Protein AF-A0A7S4K3Z8-F1 (afdb_monomer_lite)

Radius of gyration: 23.24 Å; chains: 1; bounding box: 76×59×57 Å

Foldseek 3Di:
DDDDDDPDDDPPPPPPPQWADAFFPRDIARDLLLLLQCLLVLLLQLLVLLVVQDLVSLVLSVQSQPFNWRHQKKFWWFFPWWAQAKAAWFFKKWAAAQLRDIWIFTFHGIDGTGDGTTITGTQADSPSVPRDQATAGSHDPVPGHRRRHHDQWDWMATNNDITTIGHDSRPRITHPDHLLCQLVCQCVQQAVDPPDVDPVQVVVCVQFVDRSVLNLQLVCLSVQAWRPRGPPDGDRSVVDRSVVSSCSNSCSSLVPRVVVSLVSLQVQLVVLDDPPCPPRSVSSSNSVSNNPNSVNDSSPPSVPDPPPDPDDDDDDDDDDDDD

pLDDT: mean 81.72, std 23.19, range [26.44, 98.5]

Structure (mmCIF, N/CA/C/O backbone):
data_AF-A0A7S4K3Z8-F1
#
_entry.id   AF-A0A7S4K3Z8-F1
#
loop_
_atom_site.group_PDB
_atom_site.id
_atom_site.type_symbol
_atom_site.label_atom_id
_atom_site.label_alt_id
_atom_site.label_comp_id
_atom_site.label_asym_id
_atom_site.label_entity_id
_atom_site.label_seq_id
_atom_site.pdbx_PDB_ins_code
_atom_site.Cartn_x
_atom_site.Cartn_y
_atom_site.Cartn_z
_atom_site.occupancy
_atom_site.B_iso_or_equiv
_atom_site.auth_seq_id
_atom_site.auth_comp_id
_atom_site.auth_asym_id
_atom_site.auth_atom_id
_atom_site.pdbx_PDB_model_num
ATOM 1 N N . MET A 1 1 ? -51.313 42.984 27.595 1.00 41.94 1 MET A N 1
ATOM 2 C CA . MET A 1 1 ? -49.951 43.004 27.029 1.00 41.94 1 MET A CA 1
ATOM 3 C C . MET A 1 1 ? -49.222 41.776 27.536 1.00 41.94 1 MET A C 1
ATOM 5 O O . MET A 1 1 ? -48.834 41.751 28.694 1.00 41.94 1 MET A O 1
ATOM 9 N N . THR A 1 2 ? -49.094 40.764 26.683 1.00 27.31 2 THR A N 1
ATOM 10 C CA . THR A 1 2 ? -48.278 39.567 26.924 1.00 27.31 2 THR A CA 1
ATOM 11 C C . THR A 1 2 ? -47.845 39.082 25.540 1.00 27.31 2 THR A C 1
ATOM 13 O O . THR A 1 2 ? -48.726 38.761 24.741 1.00 27.31 2 THR A O 1
ATOM 16 N N . PRO A 1 3 ? -46.551 39.122 25.179 1.00 33.50 3 PRO A N 1
ATOM 17 C CA . PRO A 1 3 ? -46.125 38.724 23.847 1.00 33.50 3 PRO A CA 1
ATOM 18 C C . PRO A 1 3 ? -45.968 37.203 23.767 1.00 33.50 3 PRO A C 1
ATOM 20 O O . PRO A 1 3 ? -45.364 36.566 24.631 1.00 33.50 3 PRO A O 1
ATOM 23 N N . LEU A 1 4 ? -46.533 36.646 22.700 1.00 28.30 4 LEU A N 1
ATOM 24 C CA . LEU A 1 4 ? -46.386 35.267 22.258 1.00 28.30 4 LEU A CA 1
ATOM 25 C C . LEU A 1 4 ? -44.911 35.037 21.871 1.00 28.30 4 LEU A C 1
ATOM 27 O O . LEU A 1 4 ? -44.408 35.680 20.952 1.00 28.30 4 LEU A O 1
ATOM 31 N N . LYS A 1 5 ? -44.199 34.165 22.593 1.00 33.47 5 LYS A N 1
ATOM 32 C CA . LYS A 1 5 ? -42.834 33.748 22.237 1.00 33.47 5 LYS A CA 1
ATOM 33 C C . LYS A 1 5 ? -42.909 32.677 21.151 1.00 33.47 5 LYS A C 1
ATOM 35 O O . LYS A 1 5 ? -43.280 31.540 21.424 1.00 33.47 5 LYS A O 1
ATOM 40 N N . THR A 1 6 ? -42.550 33.047 19.930 1.00 33.91 6 THR A N 1
ATOM 41 C CA . THR A 1 6 ? -42.351 32.126 18.808 1.00 33.91 6 THR A CA 1
ATOM 42 C C . THR A 1 6 ? -41.100 31.281 19.075 1.00 33.91 6 THR A C 1
ATOM 44 O O . THR A 1 6 ? -39.997 31.821 19.138 1.00 33.91 6 THR A O 1
ATOM 47 N N . LEU A 1 7 ? -41.256 29.965 19.256 1.00 33.66 7 LEU A N 1
ATOM 48 C CA . LEU A 1 7 ? -40.140 29.017 19.187 1.00 33.66 7 LEU A CA 1
ATOM 49 C C . LEU A 1 7 ? -39.711 28.898 17.717 1.00 33.66 7 LEU A C 1
ATOM 51 O O . LEU A 1 7 ? -40.420 28.307 16.906 1.00 33.66 7 LEU A O 1
ATOM 55 N N . GLY A 1 8 ? -38.563 29.480 17.371 1.00 29.42 8 GLY A N 1
ATOM 56 C CA . GLY A 1 8 ? -37.891 29.233 16.099 1.00 29.42 8 GLY A CA 1
ATOM 57 C C . GLY A 1 8 ? -37.113 27.924 16.179 1.00 29.42 8 GLY A C 1
ATOM 58 O O . GLY A 1 8 ? -36.076 27.859 16.834 1.00 29.42 8 GLY A O 1
ATOM 59 N N . LEU A 1 9 ? -37.630 26.883 15.531 1.00 27.30 9 LEU A N 1
ATOM 60 C CA . LEU A 1 9 ? -36.930 25.626 15.295 1.00 27.30 9 LEU A CA 1
ATOM 61 C C . LEU A 1 9 ? -35.828 25.887 14.252 1.00 27.30 9 LEU A C 1
ATOM 63 O O . LEU A 1 9 ? -36.108 25.977 13.059 1.00 27.30 9 LEU A O 1
ATOM 67 N N . ALA A 1 10 ? -34.585 26.072 14.697 1.00 30.70 10 ALA A N 1
ATOM 68 C CA . ALA A 1 10 ? -33.436 26.161 13.803 1.00 30.70 10 ALA A CA 1
ATOM 69 C C . ALA A 1 10 ? -33.079 24.750 13.317 1.00 30.70 10 ALA A C 1
ATOM 71 O O . ALA A 1 10 ? -32.400 23.991 14.007 1.00 30.70 10 ALA A O 1
ATOM 72 N N . ALA A 1 11 ? -33.572 24.382 12.136 1.00 30.20 11 ALA A N 1
ATOM 73 C CA . ALA A 1 11 ? -33.070 23.227 11.411 1.00 30.20 11 ALA A CA 1
ATOM 74 C C . ALA A 1 11 ? -31.631 23.529 10.964 1.00 30.20 11 ALA A C 1
ATOM 76 O O . ALA A 1 11 ? -31.411 24.381 10.102 1.00 30.20 11 ALA A O 1
ATOM 77 N N . LEU A 1 12 ? -30.650 22.843 11.559 1.00 29.59 12 LEU A N 1
ATOM 78 C CA . LEU A 1 12 ? -29.309 22.738 10.991 1.00 29.59 12 LEU A CA 1
ATOM 79 C C . LEU A 1 12 ? -29.419 21.968 9.671 1.00 29.59 12 LEU A C 1
ATOM 81 O O . LEU A 1 12 ? -29.401 20.739 9.641 1.00 29.59 12 LEU A O 1
ATOM 85 N N . LEU A 1 13 ? -29.538 22.705 8.571 1.00 27.44 13 LEU A N 1
ATOM 86 C CA . LEU A 1 13 ? -29.197 22.198 7.253 1.00 27.44 13 LEU A CA 1
ATOM 87 C C . LEU A 1 13 ? -27.678 21.993 7.242 1.00 27.44 13 LEU A C 1
ATOM 89 O O . LEU A 1 13 ? -26.922 22.925 6.979 1.00 27.44 13 LEU A O 1
ATOM 93 N N . LYS A 1 14 ? -27.221 20.773 7.549 1.00 31.14 14 LYS A N 1
ATOM 94 C CA . LYS A 1 14 ? -25.934 20.312 7.027 1.00 31.14 14 LYS A CA 1
ATOM 95 C C . LYS A 1 14 ? -26.096 20.304 5.509 1.00 31.14 14 LYS A C 1
ATOM 97 O O . LYS A 1 14 ? -26.790 19.446 4.969 1.00 31.14 14 LYS A O 1
ATOM 102 N N . GLY A 1 15 ? -25.547 21.316 4.843 1.00 27.34 15 GLY A N 1
ATOM 103 C CA . GLY A 1 15 ? -25.381 21.276 3.399 1.00 27.34 15 GLY A CA 1
ATOM 104 C C . GLY A 1 15 ? -24.526 20.059 3.082 1.00 27.34 15 GLY A C 1
ATOM 105 O O . GLY A 1 15 ? -23.373 19.995 3.495 1.00 27.34 15 GLY A O 1
ATOM 106 N N . VAL A 1 16 ? -25.113 19.068 2.419 1.00 29.80 16 VAL A N 1
ATOM 107 C CA . VAL A 1 16 ? -24.342 18.027 1.748 1.00 29.80 16 VAL A CA 1
ATOM 108 C C . VAL A 1 16 ? -23.618 18.747 0.615 1.00 29.80 16 VAL A C 1
ATOM 110 O O . VAL A 1 16 ? -24.268 19.184 -0.337 1.00 29.80 16 VAL A O 1
ATOM 113 N N . SER A 1 17 ? -22.306 18.957 0.750 1.00 34.41 17 SER A N 1
ATOM 114 C CA . SER A 1 17 ? -21.483 19.286 -0.414 1.00 34.41 17 SER A CA 1
ATOM 115 C C . SER A 1 17 ? -21.554 18.077 -1.336 1.00 34.41 17 SER A C 1
ATOM 117 O O . SER A 1 17 ? -21.220 16.970 -0.926 1.00 34.41 17 SER A O 1
ATOM 119 N N . ALA A 1 18 ? -22.078 18.267 -2.543 1.00 36.38 18 ALA A N 1
ATOM 120 C CA . ALA A 1 18 ? -22.209 17.205 -3.539 1.00 36.38 18 ALA A CA 1
ATOM 121 C C . ALA A 1 18 ? -20.913 16.998 -4.345 1.00 36.38 18 ALA A C 1
ATOM 123 O O . ALA A 1 18 ? -20.942 16.316 -5.369 1.00 36.38 18 ALA A O 1
ATOM 124 N N . SER A 1 19 ? -19.808 17.610 -3.912 1.00 46.84 19 SER A N 1
ATOM 125 C CA . SER A 1 19 ? -18.506 17.495 -4.549 1.00 46.84 19 SER A CA 1
ATOM 126 C C . SER A 1 19 ? -17.344 17.625 -3.566 1.00 46.84 19 SER A C 1
ATOM 128 O O . SER A 1 19 ? -17.468 18.261 -2.510 1.00 46.84 19 SER A O 1
ATOM 130 N N . TYR A 1 20 ? -16.250 16.957 -3.937 1.00 52.91 20 TYR A N 1
ATOM 131 C CA . TYR A 1 20 ? -14.953 16.950 -3.264 1.00 52.91 20 TYR A CA 1
ATOM 132 C C . TYR A 1 20 ? -14.005 17.961 -3.928 1.00 52.91 20 TYR A C 1
ATOM 134 O O . TYR A 1 20 ? -14.271 18.419 -5.042 1.00 52.91 20 TYR A O 1
ATOM 142 N N . ASP A 1 21 ? -12.908 18.310 -3.251 1.00 48.94 21 ASP A N 1
ATOM 143 C CA . ASP A 1 21 ? -11.912 19.246 -3.781 1.00 48.94 21 ASP A CA 1
ATOM 144 C C . ASP A 1 21 ? -11.385 18.798 -5.156 1.00 48.94 21 ASP A C 1
ATOM 146 O O . ASP A 1 21 ? -11.205 17.608 -5.423 1.00 48.94 21 ASP A O 1
ATOM 150 N N . TYR A 1 22 ? -11.139 19.766 -6.042 1.00 44.50 22 TYR A N 1
ATOM 151 C CA . TYR A 1 22 ? -10.599 19.513 -7.379 1.00 44.50 22 TYR A CA 1
ATOM 152 C C . TYR A 1 22 ? -9.229 18.833 -7.306 1.00 44.50 22 TYR A C 1
ATOM 154 O O . TYR A 1 22 ? -8.343 19.269 -6.571 1.00 44.50 22 TYR A O 1
ATOM 162 N N . ILE A 1 23 ? -9.028 17.815 -8.142 1.00 53.06 23 ILE A N 1
ATOM 163 C CA . ILE A 1 23 ? -7.796 17.029 -8.204 1.00 53.06 23 ILE A CA 1
ATOM 164 C C . ILE A 1 23 ? -7.199 17.139 -9.611 1.00 53.06 23 ILE A C 1
ATOM 166 O O . ILE A 1 23 ? -7.897 16.976 -10.613 1.00 53.06 23 ILE A O 1
ATOM 170 N N . GLY A 1 24 ? -5.896 17.426 -9.703 1.00 47.97 24 GLY A N 1
ATOM 171 C CA . GLY A 1 24 ? -5.212 17.609 -10.990 1.00 47.97 24 GLY A CA 1
ATOM 172 C C . GLY A 1 24 ? -5.745 18.810 -11.788 1.00 47.97 24 GLY A C 1
ATOM 173 O O . GLY A 1 24 ? -6.174 19.798 -11.195 1.00 47.97 24 GLY A O 1
ATOM 174 N N . LEU A 1 25 ? -5.711 18.729 -13.128 1.00 42.16 25 LEU A N 1
ATOM 175 C CA . LEU A 1 25 ? -6.121 19.748 -14.122 1.00 42.16 25 LEU A CA 1
ATOM 176 C C . LEU A 1 25 ? -7.620 20.162 -14.081 1.00 42.16 25 LEU A C 1
ATOM 178 O O . LEU A 1 25 ? -8.246 20.377 -15.119 1.00 42.16 25 LEU A O 1
ATOM 182 N N . GLY A 1 26 ? -8.228 20.291 -12.902 1.00 51.66 26 GLY A N 1
ATOM 183 C CA . GLY A 1 26 ? -9.619 20.708 -12.740 1.00 51.66 26 GLY A CA 1
ATOM 184 C C . GLY A 1 26 ? -10.635 19.571 -12.867 1.00 51.66 26 GLY A C 1
ATOM 185 O O . GLY A 1 26 ? -11.792 19.841 -13.187 1.00 51.66 26 GLY A O 1
ATOM 186 N N . TYR A 1 27 ? -10.238 18.318 -12.606 1.00 57.72 27 TYR A N 1
ATOM 187 C CA . TYR A 1 27 ? -11.191 17.217 -12.453 1.00 57.72 27 TYR A CA 1
ATOM 188 C C . TYR A 1 27 ? -11.825 17.256 -11.055 1.00 57.72 27 TYR A C 1
ATOM 190 O O . TYR A 1 27 ? -11.120 17.320 -10.051 1.00 57.72 27 TYR A O 1
ATOM 198 N N . GLU A 1 28 ? -13.155 17.231 -10.994 1.00 61.59 28 GLU A N 1
ATOM 199 C CA . GLU A 1 28 ? -13.930 17.234 -9.749 1.00 61.59 28 GLU A CA 1
ATOM 200 C C . GLU A 1 28 ? -14.476 15.822 -9.505 1.00 61.59 28 GLU A C 1
ATOM 202 O O . GLU A 1 28 ? -15.429 15.419 -10.188 1.00 61.59 28 GLU A O 1
ATOM 207 N N . PRO A 1 29 ? -13.876 15.039 -8.591 1.00 65.12 29 PRO A N 1
ATOM 208 C CA . PRO A 1 29 ? -14.373 13.707 -8.298 1.00 65.12 29 PRO A CA 1
ATOM 209 C C . PRO A 1 29 ? -15.706 13.780 -7.550 1.00 65.12 29 PRO A C 1
ATOM 211 O O . PRO A 1 29 ? -15.998 14.713 -6.795 1.00 65.12 29 PRO A O 1
ATOM 214 N N . LYS A 1 30 ? -16.532 12.758 -7.755 1.00 64.00 30 LYS A N 1
ATOM 215 C CA . LYS A 1 30 ? -17.823 12.572 -7.077 1.00 64.00 30 LYS A CA 1
ATOM 216 C C . LYS A 1 30 ? -17.750 11.558 -5.937 1.00 64.00 30 LYS A C 1
ATOM 218 O O . LYS A 1 30 ? -18.762 11.293 -5.292 1.00 64.00 30 LYS A O 1
ATOM 223 N N . SER A 1 31 ? -16.562 11.031 -5.672 1.00 63.62 31 SER A N 1
ATOM 224 C CA . SER A 1 31 ? -16.241 10.116 -4.584 1.00 63.62 31 SER A CA 1
ATOM 225 C C . SER A 1 31 ? -14.962 10.555 -3.858 1.00 63.62 31 SER A C 1
ATOM 227 O O . SER A 1 31 ? -14.109 11.235 -4.432 1.00 63.62 31 SER A O 1
ATOM 229 N N . ASN A 1 32 ? -14.813 10.174 -2.583 1.00 69.56 32 ASN A N 1
ATOM 230 C CA . ASN A 1 32 ? -13.560 10.409 -1.865 1.00 69.56 32 ASN A CA 1
ATOM 231 C C . ASN A 1 32 ? -12.489 9.434 -2.380 1.00 69.56 32 ASN A C 1
ATOM 233 O O . ASN A 1 32 ? -12.477 8.243 -2.050 1.00 69.56 32 ASN A O 1
ATOM 237 N N . VAL A 1 33 ? -11.566 9.979 -3.167 1.00 77.00 33 VAL A N 1
ATOM 238 C CA . VAL A 1 33 ? -10.394 9.281 -3.708 1.00 77.00 33 VAL A CA 1
ATOM 239 C C . VAL A 1 33 ? -9.085 9.742 -3.075 1.00 77.00 33 VAL A C 1
ATOM 241 O O . VAL A 1 33 ? -8.023 9.265 -3.463 1.00 77.00 33 VAL A O 1
ATOM 244 N N . VAL A 1 34 ? -9.143 10.620 -2.073 1.00 78.06 34 VAL A N 1
ATOM 245 C CA . VAL A 1 34 ? -7.972 11.278 -1.479 1.00 78.06 34 VAL A CA 1
ATOM 246 C C . VAL A 1 34 ? -6.932 10.253 -1.024 1.00 78.06 34 VAL A C 1
ATOM 248 O O . VAL A 1 34 ? -5.790 10.293 -1.470 1.00 78.06 34 VAL A O 1
ATOM 251 N N . ASP A 1 35 ? -7.345 9.256 -0.240 1.00 82.06 35 ASP A N 1
ATOM 252 C CA . ASP A 1 35 ? -6.463 8.172 0.219 1.00 82.06 35 ASP A CA 1
ATOM 253 C C . ASP A 1 35 ? -5.848 7.341 -0.910 1.00 82.06 35 ASP A C 1
ATOM 255 O O . ASP A 1 35 ? -4.770 6.776 -0.761 1.00 82.06 35 ASP A O 1
ATOM 259 N N . ARG A 1 36 ? -6.534 7.200 -2.041 1.00 82.38 36 ARG A N 1
ATOM 260 C CA . ARG A 1 36 ? -6.012 6.424 -3.173 1.00 82.38 36 ARG A CA 1
ATOM 261 C C . ARG A 1 36 ? -4.960 7.189 -3.933 1.00 82.38 36 ARG A C 1
ATOM 263 O O . ARG A 1 36 ? -3.979 6.597 -4.372 1.00 82.38 36 ARG A O 1
ATOM 270 N N . LEU A 1 37 ? -5.171 8.486 -4.059 1.00 81.12 37 LEU A N 1
ATOM 271 C CA . LEU A 1 37 ? -4.293 9.361 -4.805 1.00 81.12 37 LEU A CA 1
ATOM 272 C C . LEU A 1 37 ? -2.958 9.553 -4.119 1.00 81.12 37 LEU A C 1
ATOM 274 O O . LEU A 1 37 ? -1.958 9.634 -4.817 1.00 81.12 37 LEU A O 1
ATOM 278 N N . THR A 1 38 ? -2.925 9.473 -2.790 1.00 85.81 38 THR A N 1
ATOM 279 C CA . THR A 1 38 ? -1.701 9.607 -1.990 1.00 85.81 38 THR A CA 1
ATOM 280 C C . THR A 1 38 ? -0.688 8.481 -2.208 1.00 85.81 38 THR A C 1
ATOM 282 O O . THR A 1 38 ? 0.421 8.546 -1.683 1.00 85.81 38 THR A O 1
ATOM 285 N N . ILE A 1 39 ? -1.009 7.462 -3.016 1.00 88.25 39 ILE A N 1
ATOM 286 C CA . ILE A 1 39 ? -0.005 6.526 -3.545 1.00 88.25 39 ILE A CA 1
ATOM 287 C C . ILE A 1 39 ? 1.036 7.240 -4.432 1.00 88.25 39 ILE A C 1
ATOM 289 O O . ILE A 1 39 ? 2.140 6.734 -4.627 1.00 88.25 39 ILE A O 1
ATOM 293 N N . ASP A 1 40 ? 0.711 8.424 -4.961 1.00 86.19 40 ASP A N 1
ATOM 294 C CA . ASP A 1 40 ? 1.651 9.278 -5.683 1.00 86.19 40 ASP A CA 1
ATOM 295 C C . ASP A 1 40 ? 2.789 9.787 -4.784 1.00 86.19 40 ASP A C 1
ATOM 297 O O . ASP A 1 40 ? 3.920 9.925 -5.254 1.00 86.19 40 ASP A O 1
ATOM 301 N N . LEU A 1 41 ? 2.527 9.981 -3.489 1.00 90.75 41 LEU A N 1
ATOM 302 C CA . LEU A 1 41 ? 3.537 10.307 -2.490 1.00 90.75 41 LEU A CA 1
ATOM 303 C C . LEU A 1 41 ? 4.504 9.134 -2.309 1.00 90.75 41 LEU A C 1
ATOM 305 O O . LEU A 1 41 ? 5.708 9.357 -2.305 1.00 90.75 41 LEU A O 1
ATOM 309 N N . ASP A 1 42 ? 4.021 7.886 -2.292 1.00 94.81 42 ASP A N 1
ATOM 310 C CA . ASP A 1 42 ? 4.902 6.706 -2.258 1.00 94.81 42 ASP A CA 1
ATOM 311 C C . ASP A 1 42 ? 5.759 6.618 -3.542 1.00 94.81 42 ASP A C 1
ATOM 313 O O . ASP A 1 42 ? 6.957 6.323 -3.487 1.00 94.81 42 ASP A O 1
ATOM 317 N N . GLN A 1 43 ? 5.192 6.948 -4.712 1.00 94.50 43 GLN A N 1
ATOM 318 C CA . GLN A 1 43 ? 5.944 7.042 -5.974 1.00 94.50 43 GLN A CA 1
ATOM 319 C C . GLN A 1 43 ? 6.992 8.166 -5.945 1.00 94.50 43 GLN A C 1
ATOM 321 O O . GLN A 1 43 ? 8.098 8.005 -6.480 1.00 94.50 43 GLN A O 1
ATOM 326 N N . GLN A 1 44 ? 6.664 9.307 -5.337 1.00 92.81 44 GLN A N 1
ATOM 327 C CA . GLN A 1 44 ? 7.575 10.433 -5.162 1.00 92.81 44 GLN A CA 1
ATOM 328 C C . GLN A 1 44 ? 8.733 10.055 -4.232 1.00 92.81 44 GLN A C 1
ATOM 330 O O . GLN A 1 44 ? 9.889 10.243 -4.616 1.00 92.81 44 GLN A O 1
ATOM 335 N N . SER A 1 45 ? 8.442 9.467 -3.071 1.00 95.75 45 SER A N 1
ATOM 336 C CA . SER A 1 45 ? 9.438 8.989 -2.109 1.00 95.75 45 SER A CA 1
ATOM 337 C C . SER A 1 45 ? 10.373 7.964 -2.745 1.00 95.75 45 SER A C 1
ATOM 339 O O . SER A 1 45 ? 11.589 8.157 -2.726 1.00 95.75 45 SER A O 1
ATOM 341 N N . LEU A 1 46 ? 9.836 6.948 -3.436 1.00 97.62 46 LEU A N 1
ATOM 342 C CA . LEU A 1 46 ? 10.635 5.987 -4.208 1.00 97.62 46 LEU A CA 1
ATOM 343 C C . LEU A 1 46 ? 11.579 6.708 -5.178 1.00 97.62 46 LEU A C 1
ATOM 345 O O . LEU A 1 46 ? 12.778 6.427 -5.206 1.00 97.62 46 LEU A O 1
ATOM 349 N N . SER A 1 47 ? 11.055 7.662 -5.954 1.00 95.19 47 SER A N 1
ATOM 350 C CA . SER A 1 47 ? 11.818 8.383 -6.981 1.00 95.19 47 SER A CA 1
ATOM 351 C C . SER A 1 47 ? 12.934 9.250 -6.398 1.00 95.19 47 SER A C 1
ATOM 353 O O . SER A 1 47 ? 14.033 9.288 -6.963 1.00 95.19 47 SER A O 1
ATOM 355 N N . ASN A 1 48 ? 12.667 9.912 -5.272 1.00 95.50 48 ASN A N 1
ATOM 356 C CA . ASN A 1 48 ? 13.639 10.718 -4.541 1.00 95.50 48 ASN A CA 1
ATOM 357 C C . ASN A 1 48 ? 14.757 9.838 -3.975 1.00 95.50 48 ASN A C 1
ATOM 359 O O . ASN A 1 48 ? 15.933 10.129 -4.197 1.00 95.50 48 ASN A O 1
ATOM 363 N N . LEU A 1 49 ? 14.394 8.731 -3.323 1.00 98.12 49 LEU A N 1
ATOM 364 C CA . LEU A 1 49 ? 15.316 7.809 -2.662 1.00 98.12 49 LEU A CA 1
ATOM 365 C C . LEU A 1 49 ? 16.274 7.131 -3.650 1.00 98.12 49 LEU A C 1
ATOM 367 O O . LEU A 1 49 ? 17.492 7.195 -3.469 1.00 98.12 49 LEU A O 1
ATOM 371 N N . VAL A 1 50 ? 15.775 6.580 -4.764 1.00 97.56 50 VAL A N 1
ATOM 372 C CA . VAL A 1 50 ? 16.672 6.039 -5.808 1.00 97.56 50 VAL A CA 1
ATOM 373 C C . VAL A 1 50 ? 17.447 7.146 -6.534 1.00 97.56 50 VAL A C 1
ATOM 375 O O . VAL A 1 50 ? 18.533 6.908 -7.064 1.00 97.56 50 VAL A O 1
ATOM 378 N N . GLY A 1 51 ? 16.921 8.377 -6.542 1.00 96.44 51 GLY A N 1
ATOM 379 C CA . GLY A 1 51 ? 17.584 9.571 -7.067 1.00 96.44 51 GLY A CA 1
ATOM 380 C C . GLY A 1 51 ? 18.826 9.993 -6.276 1.00 96.44 51 GLY A C 1
ATOM 381 O O . GLY A 1 51 ? 19.696 10.660 -6.842 1.00 96.44 51 GLY A O 1
ATOM 382 N N . LEU A 1 52 ? 18.955 9.554 -5.018 1.00 96.19 52 LEU A N 1
ATOM 383 C CA . LEU A 1 52 ? 20.173 9.721 -4.219 1.00 96.19 52 LEU A CA 1
ATOM 384 C C . LEU A 1 52 ? 21.341 8.896 -4.769 1.00 96.19 52 LEU A C 1
ATOM 386 O O . LEU A 1 52 ? 22.493 9.237 -4.513 1.00 96.19 52 LEU A O 1
ATOM 390 N N . GLN A 1 53 ? 21.054 7.833 -5.534 1.00 96.75 53 GLN A N 1
ATOM 391 C CA . GLN A 1 53 ? 22.054 6.931 -6.114 1.00 96.75 53 GLN A CA 1
ATOM 392 C C . GLN A 1 53 ? 23.019 6.365 -5.057 1.00 96.75 53 GLN A C 1
ATOM 394 O O . GLN A 1 53 ? 24.227 6.277 -5.277 1.00 96.75 53 GLN A O 1
ATOM 399 N N . THR A 1 54 ? 22.482 5.959 -3.905 1.00 97.62 54 THR A N 1
ATOM 400 C CA . THR A 1 54 ? 23.217 5.287 -2.824 1.00 97.62 54 THR A CA 1
ATOM 401 C C . THR A 1 54 ? 22.598 3.926 -2.523 1.00 97.62 54 THR A C 1
ATOM 403 O O . THR A 1 54 ? 21.411 3.714 -2.755 1.00 97.62 54 THR A O 1
ATOM 406 N N . THR A 1 55 ? 23.379 2.991 -1.978 1.00 95.88 55 THR A N 1
ATOM 407 C CA . THR A 1 55 ? 22.855 1.678 -1.561 1.00 95.88 55 THR A CA 1
ATOM 408 C C . THR A 1 55 ? 21.736 1.812 -0.526 1.00 95.88 55 THR A C 1
ATOM 410 O O . THR A 1 55 ? 20.738 1.108 -0.615 1.00 95.88 55 THR A O 1
ATOM 413 N N . GLU A 1 56 ? 21.884 2.741 0.421 1.00 97.00 56 GLU A N 1
ATOM 414 C CA . GLU A 1 56 ? 20.869 3.036 1.438 1.00 97.00 56 GLU A CA 1
ATOM 415 C C . GLU A 1 56 ? 19.590 3.602 0.811 1.00 97.00 56 GLU A C 1
ATOM 417 O O . GLU A 1 56 ? 18.511 3.091 1.080 1.00 97.00 56 GLU A O 1
ATOM 422 N N . GLY A 1 57 ? 19.703 4.552 -0.126 1.00 97.88 57 GLY A N 1
ATOM 423 C CA . GLY A 1 57 ? 18.544 5.089 -0.842 1.00 97.88 57 GLY A CA 1
ATOM 424 C C . GLY A 1 57 ? 17.784 4.017 -1.628 1.00 97.88 57 GLY A C 1
ATOM 425 O O . GLY A 1 57 ? 16.561 4.042 -1.685 1.00 97.88 57 GLY A O 1
ATOM 426 N N . PHE A 1 58 ? 18.479 3.025 -2.187 1.00 98.38 58 PHE A N 1
ATOM 427 C CA . PHE A 1 58 ? 17.825 1.885 -2.834 1.00 98.38 58 PHE A CA 1
ATOM 428 C C . PHE A 1 58 ? 17.120 0.954 -1.839 1.00 98.38 58 PHE A C 1
ATOM 430 O O . PHE A 1 58 ? 15.993 0.548 -2.108 1.00 98.38 58 PHE A O 1
ATOM 437 N N . ALA A 1 59 ? 17.740 0.658 -0.693 1.00 97.94 59 ALA A N 1
ATOM 438 C CA . ALA A 1 59 ? 17.117 -0.147 0.358 1.00 97.94 59 ALA A CA 1
ATOM 439 C C . ALA A 1 59 ? 15.885 0.550 0.964 1.00 97.94 59 ALA A C 1
ATOM 441 O O . ALA A 1 59 ? 14.886 -0.094 1.279 1.00 97.94 59 ALA A O 1
ATOM 442 N N . ASP A 1 60 ? 15.931 1.872 1.110 1.00 98.19 60 ASP A N 1
ATOM 443 C CA . ASP A 1 60 ? 14.803 2.678 1.573 1.00 98.19 60 ASP A CA 1
ATOM 444 C C . ASP A 1 60 ? 13.685 2.722 0.526 1.00 98.19 60 ASP A C 1
ATOM 446 O O . ASP A 1 60 ? 12.519 2.513 0.855 1.00 98.19 60 ASP A O 1
ATOM 450 N N . ALA A 1 61 ? 14.033 2.912 -0.750 1.00 98.44 61 ALA A N 1
ATOM 451 C CA . ALA A 1 61 ? 13.071 2.876 -1.848 1.00 98.44 61 ALA A CA 1
ATOM 452 C C . ALA A 1 61 ? 12.376 1.514 -1.969 1.00 98.44 61 ALA A C 1
ATOM 454 O O . ALA A 1 61 ? 11.192 1.453 -2.292 1.00 98.44 61 ALA A O 1
ATOM 455 N N . GLU A 1 62 ? 13.095 0.425 -1.697 1.00 98.50 62 GLU A N 1
ATOM 456 C CA . GLU A 1 62 ? 12.538 -0.924 -1.654 1.00 98.50 62 GLU A CA 1
ATOM 457 C C . GLU A 1 62 ? 11.482 -1.077 -0.555 1.00 98.50 62 GLU A C 1
ATOM 459 O O . GLU A 1 62 ? 10.419 -1.642 -0.820 1.00 98.50 62 GLU A O 1
ATOM 464 N N . ARG A 1 63 ? 11.718 -0.517 0.640 1.00 98.19 63 ARG A N 1
ATOM 465 C CA . ARG A 1 63 ? 10.716 -0.502 1.718 1.00 98.19 63 ARG A CA 1
ATOM 466 C C . ARG A 1 63 ? 9.489 0.316 1.334 1.00 98.19 63 ARG A C 1
ATOM 468 O O . ARG A 1 63 ? 8.383 -0.201 1.421 1.00 98.19 63 ARG A O 1
ATOM 475 N N . VAL A 1 64 ? 9.661 1.531 0.808 1.00 98.38 64 VAL A N 1
ATOM 476 C CA . VAL A 1 64 ? 8.533 2.351 0.321 1.00 98.38 64 VAL A CA 1
ATOM 477 C C . VAL A 1 64 ? 7.739 1.617 -0.764 1.00 98.38 64 VAL A C 1
ATOM 479 O O . VAL A 1 64 ? 6.512 1.581 -0.736 1.00 98.38 64 VAL A O 1
ATOM 482 N N . TYR A 1 65 ? 8.426 0.983 -1.714 1.00 98.38 65 TYR A N 1
ATOM 483 C CA . TYR A 1 65 ? 7.788 0.239 -2.796 1.00 98.38 65 TYR A CA 1
ATOM 484 C C . TYR A 1 65 ? 6.943 -0.942 -2.288 1.00 98.38 65 TYR A C 1
ATOM 486 O O . TYR A 1 65 ? 5.822 -1.159 -2.766 1.00 98.38 65 TYR A O 1
ATOM 494 N N . LYS A 1 66 ? 7.487 -1.710 -1.335 1.00 98.25 66 LYS A N 1
ATOM 495 C CA . LYS A 1 66 ? 6.870 -2.925 -0.788 1.00 98.25 66 LYS A CA 1
ATOM 496 C C . LYS A 1 66 ? 5.756 -2.617 0.199 1.00 98.25 66 LYS A C 1
ATOM 498 O O . LYS A 1 66 ? 4.665 -3.175 0.056 1.00 98.25 66 LYS A O 1
ATOM 503 N N . ASP A 1 67 ? 6.047 -1.729 1.139 1.00 97.56 67 ASP A N 1
ATOM 504 C CA . ASP A 1 67 ? 5.275 -1.538 2.361 1.00 97.56 67 ASP A CA 1
ATOM 505 C C . ASP A 1 67 ? 4.458 -0.246 2.341 1.00 97.56 67 ASP A C 1
ATOM 507 O O . ASP A 1 67 ? 3.552 -0.118 3.152 1.00 97.56 67 ASP A O 1
ATOM 511 N N . GLY A 1 68 ? 4.708 0.665 1.391 1.00 96.25 68 GLY A N 1
ATOM 512 C CA . GLY A 1 68 ? 3.990 1.935 1.262 1.00 96.25 68 GLY A CA 1
ATOM 513 C C . GLY A 1 68 ? 4.174 2.844 2.475 1.00 96.25 68 GLY A C 1
ATOM 514 O O . GLY A 1 68 ? 4.985 2.579 3.358 1.00 96.25 68 GLY A O 1
ATOM 515 N N . GLY A 1 69 ? 3.428 3.938 2.521 1.00 94.50 69 GLY A N 1
ATOM 516 C CA . GLY A 1 69 ? 3.517 4.872 3.647 1.00 94.50 69 GLY A CA 1
ATOM 517 C C . GLY A 1 69 ? 2.375 5.862 3.750 1.00 94.50 69 GLY A C 1
ATOM 518 O O . GLY A 1 69 ? 2.029 6.325 4.837 1.00 94.50 69 GLY A O 1
ATOM 519 N N . ASN A 1 70 ? 1.765 6.169 2.609 1.00 91.56 70 ASN A N 1
ATOM 520 C CA . ASN A 1 70 ? 0.795 7.245 2.513 1.00 91.56 70 ASN A CA 1
ATOM 521 C C . ASN A 1 70 ? -0.640 6.768 2.287 1.00 91.56 70 ASN A C 1
ATOM 523 O O . ASN A 1 70 ? -1.556 7.569 2.43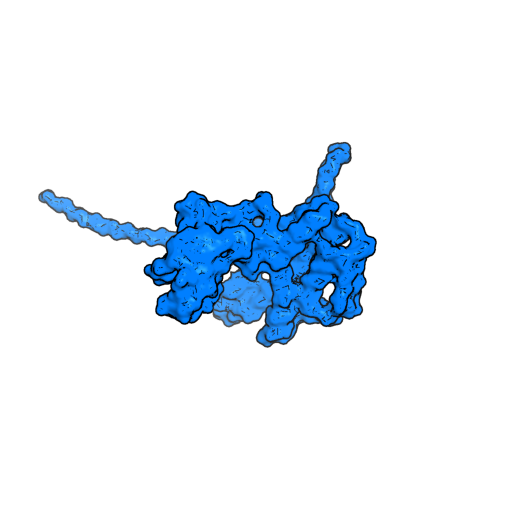1 1.00 91.56 70 ASN A O 1
ATOM 527 N N . SER A 1 71 ? -0.876 5.505 1.942 1.00 91.00 71 SER A N 1
ATOM 528 C CA . SER A 1 71 ? -2.197 5.057 1.497 1.00 91.00 71 SER A CA 1
ATOM 529 C C . SER A 1 71 ? -2.707 3.872 2.318 1.00 91.00 71 SER A C 1
ATOM 531 O O . SER A 1 71 ? -1.974 2.913 2.563 1.00 91.00 71 SER A O 1
ATOM 533 N N . LYS A 1 72 ? -3.964 3.924 2.770 1.00 92.06 72 LYS A N 1
ATOM 534 C CA . LYS A 1 72 ? -4.591 2.960 3.691 1.00 92.06 72 LYS A CA 1
ATOM 535 C C . LYS A 1 72 ? -3.740 2.672 4.929 1.00 92.06 72 LYS A C 1
ATOM 537 O O . LYS A 1 72 ? -3.503 1.504 5.236 1.00 92.06 72 LYS A O 1
ATOM 542 N N . SER A 1 73 ? -3.267 3.704 5.624 1.00 94.88 73 SER A N 1
ATOM 543 C CA . SER A 1 73 ? -2.533 3.510 6.880 1.00 94.88 73 SER A CA 1
ATOM 544 C C . SER A 1 73 ? -3.419 2.802 7.912 1.00 94.88 73 SER A C 1
ATOM 546 O O . SER A 1 73 ? -4.570 3.192 8.132 1.00 94.88 73 SER A O 1
ATOM 548 N N . TYR A 1 74 ? -2.890 1.768 8.560 1.00 97.06 74 TYR A N 1
ATOM 549 C CA . TYR A 1 74 ? -3.565 1.035 9.624 1.00 97.06 74 TYR A CA 1
ATOM 550 C C . TYR A 1 74 ? -2.581 0.598 10.712 1.00 97.06 74 TYR A C 1
ATOM 552 O O . TYR A 1 74 ? -1.419 0.311 10.434 1.00 97.06 74 TYR A O 1
ATOM 560 N N . ALA A 1 75 ? -3.070 0.503 11.945 1.00 98.06 75 ALA A N 1
ATOM 561 C CA . ALA A 1 75 ? -2.342 -0.072 13.068 1.00 98.06 75 ALA A CA 1
ATOM 562 C C . ALA A 1 75 ? -2.702 -1.553 13.233 1.00 98.06 75 ALA A C 1
ATOM 564 O O . ALA A 1 75 ? -3.875 -1.923 13.133 1.00 98.06 75 ALA A O 1
ATOM 565 N N . VAL A 1 76 ? -1.706 -2.396 13.495 1.00 98.06 76 VAL A N 1
ATOM 566 C CA . VAL A 1 76 ? -1.877 -3.762 14.000 1.00 98.06 76 VAL A CA 1
ATOM 567 C C . VAL A 1 76 ? -1.761 -3.692 15.515 1.00 98.06 76 VAL A C 1
ATOM 569 O O . VAL A 1 76 ? -0.700 -3.379 16.038 1.00 98.06 76 VAL A O 1
ATOM 572 N N . ILE A 1 77 ? -2.860 -3.932 16.217 1.00 97.44 77 ILE A N 1
ATOM 573 C CA . ILE A 1 77 ? -2.952 -3.743 17.663 1.00 97.44 77 ILE A CA 1
ATOM 574 C C . ILE A 1 77 ? -3.235 -5.080 18.346 1.00 97.44 77 ILE A C 1
ATOM 576 O O . ILE A 1 77 ? -4.056 -5.869 17.869 1.00 97.44 77 ILE A O 1
ATOM 580 N N . GLU A 1 78 ? -2.581 -5.301 19.486 1.00 98.12 78 GLU A N 1
ATOM 581 C CA . GLU A 1 78 ? -2.904 -6.375 20.418 1.00 98.12 78 GLU A CA 1
ATOM 582 C C . GLU A 1 78 ? -3.721 -5.815 21.592 1.00 98.12 78 GLU A C 1
ATOM 584 O O . GLU A 1 78 ? -3.290 -4.902 22.299 1.00 98.12 78 GLU A O 1
ATOM 589 N N . LEU A 1 79 ? -4.926 -6.349 21.781 1.00 98.31 79 LEU A N 1
ATOM 590 C CA . LEU A 1 79 ? -5.776 -6.072 22.934 1.00 98.31 79 LEU A CA 1
ATOM 591 C C . LEU A 1 79 ? -5.380 -6.971 24.110 1.00 98.31 79 LEU A C 1
ATOM 593 O O . LEU A 1 79 ? -5.189 -8.176 23.935 1.00 98.31 79 LEU A O 1
ATOM 597 N N . ASP A 1 80 ? -5.381 -6.421 25.325 1.00 97.88 80 ASP A N 1
ATOM 598 C CA . ASP A 1 80 ? -5.090 -7.192 26.547 1.00 97.88 80 ASP A CA 1
ATOM 599 C C . ASP A 1 80 ? -6.173 -8.244 26.846 1.00 97.88 80 ASP A C 1
ATOM 601 O O . ASP A 1 80 ? -5.940 -9.243 27.533 1.00 97.88 80 ASP A O 1
ATOM 605 N N . SER A 1 81 ? -7.385 -8.014 26.337 1.00 97.06 81 SER A N 1
ATOM 606 C CA . SER A 1 81 ? -8.511 -8.940 26.404 1.00 97.06 81 SER A CA 1
ATOM 607 C C . SER A 1 81 ? -9.215 -9.000 25.056 1.00 97.06 81 SER A C 1
ATOM 609 O O . SER A 1 81 ? -9.312 -7.989 24.363 1.00 97.06 81 SER A O 1
ATOM 611 N N . GLY A 1 82 ? -9.691 -10.187 24.679 1.00 97.31 82 GLY A N 1
ATOM 612 C CA . GLY A 1 82 ? -10.367 -10.377 23.399 1.00 97.31 82 GLY A CA 1
ATOM 613 C C . GLY A 1 82 ? -11.673 -9.590 23.305 1.00 97.31 82 GLY A C 1
ATOM 614 O O . GLY A 1 82 ? -12.316 -9.326 24.323 1.00 97.31 82 GLY A O 1
ATOM 615 N N . LEU A 1 83 ? -12.077 -9.263 22.075 1.00 98.25 83 LEU A N 1
ATOM 616 C CA . LEU A 1 83 ? -13.333 -8.564 21.794 1.00 98.25 83 LEU A CA 1
ATOM 617 C C . LEU A 1 83 ? -14.522 -9.236 22.501 1.00 98.25 83 LEU A C 1
ATOM 619 O O . LEU A 1 83 ? -14.687 -10.457 22.433 1.00 98.25 83 LEU A O 1
ATOM 623 N N . SER A 1 84 ? -15.376 -8.452 23.157 1.00 97.31 84 SER A N 1
ATOM 624 C CA . SER A 1 84 ? -16.535 -8.967 23.904 1.00 97.31 84 SER A CA 1
ATOM 625 C C . SER A 1 84 ? -17.574 -9.641 22.991 1.00 97.31 84 SER A C 1
ATOM 627 O O . SER A 1 84 ? -18.308 -10.543 23.405 1.00 97.31 84 SER A O 1
ATOM 629 N N . SER A 1 85 ? -17.626 -9.200 21.734 1.00 97.25 85 SER A N 1
ATOM 630 C CA . SER A 1 85 ? -18.565 -9.609 20.700 1.00 97.25 85 SER A CA 1
ATOM 631 C C . SER A 1 85 ? -17.907 -9.498 19.320 1.00 97.25 85 SER A C 1
ATOM 633 O O . SER A 1 85 ? -16.778 -9.029 19.191 1.00 97.25 85 SER A O 1
ATOM 635 N N . ALA A 1 86 ? -18.576 -10.002 18.281 1.00 98.06 86 ALA A N 1
ATOM 636 C CA . ALA A 1 86 ? -18.084 -9.831 16.920 1.00 98.06 86 ALA A CA 1
ATOM 637 C C . ALA A 1 86 ? -18.210 -8.360 16.506 1.00 98.06 86 ALA A C 1
ATOM 639 O O . ALA A 1 86 ? -19.265 -7.756 16.703 1.00 98.06 86 ALA A O 1
ATOM 640 N N . VAL A 1 87 ? -17.162 -7.817 15.893 1.00 98.31 87 VAL A N 1
ATOM 641 C CA . VAL A 1 87 ? -17.114 -6.428 15.435 1.00 98.31 87 VAL A CA 1
ATOM 642 C C . VAL A 1 87 ? -16.930 -6.421 13.924 1.00 98.31 87 VAL A C 1
ATOM 644 O O . VAL A 1 87 ? -16.005 -7.033 13.389 1.00 98.31 87 VAL A O 1
ATOM 647 N N . ALA A 1 88 ? -17.837 -5.749 13.222 1.00 98.19 88 ALA A N 1
ATOM 648 C CA . ALA A 1 88 ? -17.811 -5.680 11.768 1.00 98.19 88 ALA A CA 1
ATOM 649 C C . ALA A 1 88 ? -16.743 -4.702 11.260 1.00 98.19 88 ALA A C 1
ATOM 651 O O . ALA A 1 88 ? -16.398 -3.716 11.918 1.00 98.19 88 ALA A O 1
ATOM 652 N N . LYS A 1 89 ? -16.286 -4.927 10.028 1.00 97.81 89 LYS A N 1
ATOM 653 C CA . LYS A 1 89 ? -15.510 -3.956 9.262 1.00 97.81 89 LYS A CA 1
ATOM 654 C C . LYS A 1 89 ? -16.222 -2.603 9.245 1.00 97.81 89 LYS A C 1
ATOM 656 O O . LYS A 1 89 ? -17.424 -2.526 8.998 1.00 97.81 89 LYS A O 1
ATOM 661 N N . GLY A 1 90 ? -15.463 -1.527 9.427 1.00 96.50 90 GLY A N 1
ATOM 662 C CA . GLY A 1 90 ? -16.000 -0.169 9.420 1.00 96.50 90 GLY A CA 1
ATOM 663 C C . GLY A 1 90 ? -16.552 0.294 10.771 1.00 96.50 90 GLY A C 1
ATOM 664 O O . GLY A 1 90 ? -16.914 1.462 10.883 1.00 96.50 90 GLY A O 1
ATOM 665 N N . ALA A 1 91 ? -16.613 -0.574 11.789 1.00 98.12 91 ALA A N 1
ATOM 666 C CA . ALA A 1 91 ? -17.017 -0.160 13.130 1.00 98.12 91 ALA A CA 1
ATOM 667 C C . ALA A 1 91 ? -16.063 0.922 13.672 1.00 98.12 91 ALA A C 1
ATOM 669 O O . ALA A 1 91 ? -14.850 0.806 13.462 1.00 98.12 91 ALA A O 1
ATOM 670 N N . PRO A 1 92 ? -16.585 1.966 14.341 1.00 98.06 92 PRO A N 1
ATOM 671 C CA . PRO A 1 92 ? -15.793 3.116 14.750 1.00 98.06 92 PRO A CA 1
ATOM 672 C C . PRO A 1 92 ? -14.828 2.758 15.881 1.00 98.06 92 PRO A C 1
ATOM 674 O O . PRO A 1 92 ? -15.175 2.028 16.814 1.00 98.06 92 PRO A O 1
ATOM 677 N N . VAL A 1 93 ? -13.630 3.329 15.807 1.00 98.31 93 VAL A N 1
ATOM 678 C CA . VAL A 1 93 ? -12.565 3.184 16.795 1.00 98.31 93 VAL A CA 1
ATOM 679 C C . VAL A 1 93 ? -12.028 4.562 17.166 1.00 98.31 93 VAL A C 1
ATOM 681 O O . VAL A 1 93 ? -11.827 5.410 16.298 1.00 98.31 93 VAL A O 1
ATOM 684 N N . SER A 1 94 ? -11.773 4.800 18.450 1.00 97.38 94 SER A N 1
ATOM 685 C CA . SER A 1 94 ? -11.142 6.038 18.919 1.00 97.38 94 SER A CA 1
ATOM 686 C C . SER A 1 94 ? -10.176 5.791 20.070 1.00 97.38 94 SER A C 1
ATOM 688 O O . SER A 1 94 ? -10.487 5.031 20.987 1.00 97.38 94 SER A O 1
ATOM 690 N N . ALA A 1 95 ? -9.039 6.480 20.050 1.00 96.94 95 ALA A N 1
ATOM 691 C CA . ALA A 1 95 ? -8.031 6.464 21.107 1.00 96.94 95 ALA A CA 1
ATOM 692 C C . ALA A 1 95 ? -7.262 7.796 21.134 1.00 96.94 95 ALA A C 1
ATOM 694 O O . ALA A 1 95 ? -7.512 8.700 20.332 1.00 96.94 95 ALA A O 1
ATOM 695 N N . MET A 1 96 ? -6.331 7.929 22.078 1.00 96.88 96 MET A N 1
ATOM 696 C CA . MET A 1 96 ? -5.382 9.040 22.085 1.00 96.88 96 MET A CA 1
ATOM 697 C C . MET A 1 96 ? -4.227 8.777 21.122 1.00 96.88 96 MET A C 1
ATOM 699 O O . MET A 1 96 ? -3.766 7.644 20.967 1.00 96.88 96 MET A O 1
ATOM 703 N N . SER A 1 97 ? -3.755 9.848 20.497 1.00 96.75 97 SER A N 1
ATOM 704 C CA . SER A 1 97 ? -2.573 9.856 19.642 1.00 96.75 97 SER A CA 1
ATOM 705 C C . SER A 1 97 ? -1.297 10.116 20.441 1.00 96.75 97 SER A C 1
ATOM 707 O O . SER A 1 97 ? -1.357 10.528 21.605 1.00 96.75 97 SER A O 1
ATOM 709 N N . VAL A 1 98 ? -0.136 9.890 19.828 1.00 97.00 98 VAL A N 1
ATOM 710 C CA . VAL A 1 98 ? 1.178 10.182 20.429 1.00 97.00 98 VAL A CA 1
ATOM 711 C C . VAL A 1 98 ? 1.263 11.630 20.932 1.00 97.00 98 VAL A C 1
ATOM 713 O O . VAL A 1 98 ? 1.763 11.851 22.035 1.00 97.00 98 VAL A O 1
ATOM 716 N N . ASP A 1 99 ? 0.682 12.587 20.205 1.00 96.00 99 ASP A N 1
ATOM 717 C CA . ASP A 1 99 ? 0.651 14.004 20.598 1.00 96.00 99 ASP A CA 1
ATOM 718 C C . ASP A 1 99 ? -0.392 14.333 21.687 1.00 96.00 99 ASP A C 1
ATOM 720 O O . ASP A 1 99 ? -0.444 15.452 22.199 1.00 96.00 99 ASP A O 1
ATOM 724 N N . GLY A 1 100 ? -1.212 13.357 22.088 1.00 94.88 100 GLY A N 1
ATOM 725 C CA . GLY A 1 100 ? -2.255 13.516 23.105 1.00 94.88 100 GLY A CA 1
ATOM 726 C C . GLY A 1 100 ? -3.594 14.030 22.568 1.00 94.88 100 GLY A C 1
ATOM 727 O O . GLY A 1 100 ? -4.508 14.275 23.355 1.00 94.88 100 GLY A O 1
ATOM 728 N N . ASP A 1 101 ? -3.731 14.158 21.249 1.00 94.19 101 ASP A N 1
ATOM 729 C CA . ASP A 1 101 ? -4.991 14.488 20.585 1.00 94.19 101 ASP A CA 1
ATOM 730 C C . ASP A 1 101 ? -5.853 13.241 20.363 1.00 94.19 101 ASP A C 1
ATOM 732 O O . ASP A 1 101 ? -5.335 12.133 20.208 1.00 94.19 101 ASP A O 1
ATOM 736 N N . ALA A 1 102 ? -7.170 13.420 20.264 1.00 93.75 102 ALA A N 1
ATOM 737 C CA . ALA A 1 102 ? -8.063 12.344 19.849 1.00 93.75 102 ALA A CA 1
ATOM 738 C C . ALA A 1 102 ? -7.790 11.944 18.387 1.00 93.75 102 ALA A C 1
ATOM 740 O O . ALA A 1 102 ? -7.797 12.788 17.484 1.00 93.75 102 ALA A O 1
ATOM 741 N N . VAL A 1 103 ? -7.599 10.646 18.160 1.00 94.44 103 VAL A N 1
ATOM 742 C CA . VAL A 1 103 ? -7.480 10.034 16.835 1.00 94.44 103 VAL A CA 1
ATOM 743 C C . VAL A 1 103 ? -8.550 8.964 16.673 1.00 94.44 103 VAL A C 1
ATOM 745 O O . VAL A 1 103 ? -8.868 8.211 17.599 1.00 94.44 103 VAL A O 1
ATOM 748 N N . THR A 1 104 ? -9.133 8.930 15.484 1.00 95.44 104 THR A N 1
ATOM 749 C CA . THR A 1 104 ? -10.218 8.029 15.123 1.00 95.44 104 THR A CA 1
ATOM 750 C C . THR A 1 104 ? -9.814 7.149 13.951 1.00 95.44 104 THR A C 1
ATOM 752 O O . THR A 1 104 ? -8.868 7.430 13.208 1.00 95.44 104 THR A O 1
ATOM 755 N N . GLY A 1 105 ? -10.522 6.040 13.832 1.00 96.50 105 GLY A N 1
ATOM 756 C CA . GLY A 1 105 ? -10.345 5.069 12.780 1.00 96.50 105 GLY A CA 1
ATOM 757 C C . GLY A 1 105 ? -11.529 4.124 12.719 1.00 96.50 105 GLY A C 1
ATOM 758 O O . GLY A 1 105 ? -12.538 4.291 13.410 1.00 96.50 105 GLY A O 1
ATOM 759 N N . VAL A 1 106 ? -11.372 3.082 11.919 1.00 97.19 106 VAL A N 1
ATOM 760 C CA . VAL A 1 106 ? -12.375 2.038 11.753 1.00 97.19 106 VAL A CA 1
ATOM 761 C C . VAL A 1 106 ? -11.744 0.656 11.754 1.00 97.19 106 VAL A C 1
ATOM 763 O O . VAL A 1 106 ? -10.597 0.473 11.338 1.00 97.19 106 VAL A O 1
ATOM 766 N N . MET A 1 107 ? -12.507 -0.350 12.173 1.00 97.94 107 MET A N 1
ATOM 767 C CA . MET A 1 107 ? -12.086 -1.746 12.057 1.00 97.94 107 MET A CA 1
ATOM 768 C C . MET A 1 107 ? -11.799 -2.090 10.592 1.00 97.94 107 MET A C 1
ATOM 770 O O . MET A 1 107 ? -12.647 -1.914 9.714 1.00 97.94 107 MET A O 1
ATOM 774 N N . TYR A 1 108 ? -10.593 -2.584 10.317 1.00 97.19 108 TYR A N 1
ATOM 775 C CA . TYR A 1 108 ? -10.102 -2.803 8.952 1.00 97.19 108 TYR A CA 1
ATOM 776 C C . TYR A 1 108 ? -10.857 -3.927 8.219 1.00 97.19 108 TYR A C 1
ATOM 778 O O . TYR A 1 108 ? -11.016 -3.911 6.993 1.00 97.19 108 TYR A O 1
ATOM 786 N N . GLN A 1 109 ? -11.324 -4.916 8.977 1.00 97.19 109 GLN A N 1
ATOM 787 C CA . GLN A 1 109 ? -12.040 -6.103 8.517 1.00 97.19 109 GLN A CA 1
ATOM 788 C C . GLN A 1 109 ? -12.987 -6.599 9.617 1.00 97.19 109 GLN A C 1
ATOM 790 O O . GLN A 1 109 ? -13.010 -6.031 10.708 1.00 97.19 109 GLN A O 1
ATOM 795 N N . ASP A 1 110 ? -13.759 -7.642 9.321 1.00 98.12 110 ASP A N 1
ATOM 796 C CA . ASP A 1 110 ? -14.598 -8.304 10.316 1.00 98.12 110 ASP A CA 1
ATOM 797 C C . ASP A 1 110 ? -13.731 -9.090 11.307 1.00 98.12 110 ASP A C 1
ATOM 799 O O . ASP A 1 110 ? -12.784 -9.771 10.901 1.00 98.12 110 ASP A O 1
ATOM 803 N N . TYR A 1 111 ? -14.093 -9.015 12.586 1.00 98.31 111 TYR A N 1
ATOM 804 C CA . TYR A 1 111 ? -13.475 -9.763 13.674 1.00 98.31 111 TYR A CA 1
ATOM 805 C C . TYR A 1 111 ? -14.534 -10.491 14.503 1.00 98.31 111 TYR A C 1
ATOM 807 O O . TYR A 1 111 ? -15.633 -9.990 14.749 1.00 98.31 111 TYR A O 1
ATOM 815 N N . SER A 1 112 ? -14.203 -11.700 14.936 1.00 98.31 112 SER A N 1
ATOM 816 C CA . SER A 1 112 ? -15.038 -12.517 15.814 1.00 98.31 112 SER A CA 1
ATOM 817 C C . SER A 1 112 ? -14.811 -12.166 17.286 1.00 98.31 112 SER A C 1
ATOM 819 O O . SER A 1 112 ? -13.759 -11.660 17.675 1.00 98.31 112 SER A O 1
ATOM 821 N N . ALA A 1 113 ? -15.790 -12.496 18.131 1.00 98.00 113 ALA A N 1
ATOM 822 C CA . ALA A 1 113 ? -15.637 -12.380 19.579 1.00 98.00 113 ALA A CA 1
ATOM 823 C C . ALA A 1 113 ? -14.417 -13.183 20.071 1.00 98.00 113 ALA A C 1
ATOM 825 O O . ALA A 1 113 ? -14.186 -14.312 19.631 1.00 98.00 113 ALA A O 1
ATOM 826 N N . GLY A 1 114 ? -13.667 -12.613 21.010 1.00 98.06 114 GLY A N 1
ATOM 827 C CA . GLY A 1 114 ? -12.475 -13.204 21.610 1.00 98.06 114 GLY A CA 1
ATOM 828 C C . GLY A 1 114 ? -11.167 -12.944 20.857 1.00 98.06 114 GLY A C 1
ATOM 829 O O . GLY A 1 114 ? -10.112 -13.283 21.390 1.00 98.06 114 GLY A O 1
ATOM 830 N N . GLU A 1 115 ? -11.193 -12.337 19.666 1.00 98.31 115 GLU A N 1
ATOM 831 C CA . GLU A 1 115 ? -9.959 -11.969 18.962 1.00 98.31 115 GLU A CA 1
ATOM 832 C C . GLU A 1 115 ? -9.229 -10.825 19.676 1.00 98.31 115 GLU A C 1
ATOM 834 O O . GLU A 1 115 ? -9.848 -9.863 20.126 1.00 98.31 115 GLU A O 1
ATOM 839 N N . THR A 1 116 ? -7.905 -10.949 19.791 1.00 98.06 116 THR A N 1
ATOM 840 C CA . THR A 1 116 ? -7.031 -9.950 20.432 1.00 98.06 116 THR A CA 1
ATOM 841 C C . THR A 1 116 ? -6.156 -9.202 19.437 1.00 98.06 116 THR A C 1
ATOM 843 O O . THR A 1 116 ? -5.736 -8.091 19.719 1.00 98.06 116 THR A O 1
ATOM 846 N N . ASN A 1 117 ? -5.878 -9.791 18.273 1.00 97.88 117 ASN A N 1
ATOM 847 C CA . ASN A 1 117 ? -5.032 -9.194 17.245 1.00 97.88 117 ASN A CA 1
ATOM 848 C C . ASN A 1 117 ? -5.914 -8.567 16.169 1.00 97.88 117 ASN A C 1
ATOM 850 O O . ASN A 1 117 ? -6.501 -9.276 15.348 1.00 97.88 117 ASN A O 1
ATOM 854 N N . ILE A 1 118 ? -6.003 -7.240 16.175 1.00 98.19 118 ILE A N 1
ATOM 855 C CA . ILE A 1 118 ? -6.909 -6.485 15.310 1.00 98.19 118 ILE A CA 1
ATOM 856 C C . ILE A 1 118 ? -6.155 -5.479 14.445 1.00 98.19 118 ILE A C 1
ATOM 858 O O . ILE A 1 118 ? -5.050 -5.048 14.762 1.00 98.19 118 ILE A O 1
ATOM 862 N N . LYS A 1 119 ? -6.766 -5.102 13.324 1.00 98.44 119 LYS A N 1
ATOM 863 C CA . LYS A 1 119 ? -6.285 -4.046 12.439 1.00 98.44 119 LYS A CA 1
ATOM 864 C C . LYS A 1 119 ? -7.271 -2.896 12.458 1.00 98.44 119 LYS A C 1
ATOM 866 O O . LYS A 1 119 ? -8.466 -3.102 12.233 1.00 98.44 119 LYS A O 1
ATOM 871 N N . ILE A 1 120 ? -6.757 -1.696 12.677 1.00 98.00 120 ILE A N 1
ATOM 872 C CA . ILE A 1 120 ? -7.549 -0.470 12.740 1.00 98.00 120 ILE A CA 1
ATOM 873 C C . ILE A 1 120 ? -7.026 0.472 11.668 1.00 98.00 120 ILE A C 1
ATOM 875 O O . ILE A 1 120 ? -5.879 0.906 11.728 1.00 98.00 120 ILE A O 1
ATOM 879 N N . GLN A 1 121 ? -7.854 0.760 10.668 1.00 96.88 121 GLN A N 1
ATOM 880 C CA . GLN A 1 121 ? -7.536 1.757 9.655 1.00 96.88 121 GLN A CA 1
ATOM 881 C C . GLN A 1 121 ? -7.710 3.145 10.263 1.00 96.88 121 GLN A C 1
ATOM 883 O O . GLN A 1 121 ? -8.762 3.417 10.836 1.00 96.88 121 GLN A O 1
ATOM 888 N N . TYR A 1 122 ? -6.716 4.018 10.121 1.00 95.69 122 TYR A N 1
ATOM 889 C CA . TYR A 1 122 ? -6.871 5.413 10.525 1.00 95.69 122 TYR A CA 1
ATOM 890 C C . TYR A 1 122 ? -7.895 6.113 9.635 1.00 95.69 122 TYR A C 1
ATOM 892 O O . TYR A 1 122 ? -8.003 5.812 8.441 1.00 95.69 122 TYR A O 1
ATOM 900 N N . ASP A 1 123 ? -8.620 7.067 10.213 1.00 91.56 123 ASP A N 1
ATOM 901 C CA . ASP A 1 123 ? -9.521 7.902 9.433 1.00 91.56 123 ASP A CA 1
ATOM 902 C C . ASP A 1 123 ? -8.744 8.732 8.412 1.00 91.56 123 ASP A C 1
ATOM 904 O O . ASP A 1 123 ? -7.658 9.260 8.677 1.00 91.56 123 ASP A O 1
ATOM 908 N N . ILE A 1 124 ? -9.346 8.844 7.232 1.00 85.00 124 ILE A N 1
ATOM 909 C CA . ILE A 1 124 ? -8.827 9.616 6.113 1.00 85.00 124 ILE A CA 1
ATOM 910 C C . ILE A 1 124 ? -9.601 10.932 6.055 1.00 85.00 124 ILE A C 1
ATOM 912 O O . ILE A 1 124 ? -10.828 10.934 5.969 1.00 85.00 124 ILE A O 1
ATOM 916 N N . SER A 1 125 ? -8.877 12.045 6.085 1.00 80.19 125 SER A N 1
ATOM 917 C CA . SER A 1 125 ? -9.414 13.381 5.843 1.00 80.19 125 SER A CA 1
ATOM 918 C C . SER A 1 125 ? -9.670 13.605 4.351 1.00 80.19 125 SER A C 1
ATOM 920 O O . SER A 1 125 ? -8.911 13.130 3.506 1.00 80.19 125 SER A O 1
ATOM 922 N N . ASP A 1 126 ? -10.695 14.396 4.031 1.00 72.44 126 ASP A N 1
ATOM 923 C CA . ASP A 1 126 ? -10.938 14.886 2.667 1.00 72.44 126 ASP A CA 1
ATOM 924 C C . ASP A 1 126 ? -9.877 15.925 2.221 1.00 72.44 126 ASP A C 1
ATOM 926 O O . ASP A 1 126 ? -9.766 16.226 1.036 1.00 72.44 126 ASP A O 1
ATOM 930 N N . ASP A 1 127 ? -9.066 16.459 3.146 1.00 71.19 127 ASP A N 1
ATOM 931 C CA . ASP A 1 127 ? -7.917 17.323 2.829 1.00 71.19 127 ASP A CA 1
ATOM 932 C C . ASP A 1 127 ? -6.725 16.476 2.369 1.00 71.19 127 ASP A C 1
ATOM 934 O O . ASP A 1 127 ? -6.066 15.831 3.186 1.00 71.19 127 ASP A O 1
ATOM 938 N N . ALA A 1 128 ? -6.399 16.536 1.077 1.00 61.81 128 ALA A N 1
ATOM 939 C CA . ALA A 1 128 ? -5.267 15.818 0.487 1.00 61.81 128 ALA A CA 1
ATOM 940 C C . ALA A 1 128 ? -3.898 16.172 1.097 1.00 61.81 128 ALA A C 1
ATOM 942 O O . ALA A 1 128 ? -2.974 15.364 1.036 1.00 61.81 128 ALA A O 1
ATOM 943 N N . THR A 1 129 ? -3.751 17.347 1.714 1.00 66.88 129 THR A N 1
ATOM 944 C CA . THR A 1 129 ? -2.499 17.763 2.369 1.00 66.88 129 THR A CA 1
ATOM 945 C C . THR A 1 129 ? -2.302 17.046 3.704 1.00 66.88 129 THR A C 1
ATOM 947 O O . THR A 1 129 ? -1.183 16.687 4.069 1.00 66.88 129 THR A O 1
ATOM 950 N N . ASN A 1 130 ? -3.399 16.821 4.429 1.00 74.06 130 ASN A N 1
ATOM 951 C CA . ASN A 1 130 ? -3.424 16.212 5.759 1.00 74.06 130 ASN A CA 1
ATOM 952 C C . ASN A 1 130 ? -4.317 14.969 5.768 1.00 74.06 130 ASN A C 1
ATOM 954 O O . ASN A 1 130 ? -5.091 14.750 6.703 1.00 74.06 130 ASN A O 1
ATOM 958 N N . HIS A 1 131 ? -4.225 14.174 4.702 1.00 82.12 131 HIS A N 1
ATOM 959 C CA . HIS A 1 131 ? -5.158 13.086 4.428 1.00 82.12 131 HIS A CA 1
ATOM 960 C C . HIS A 1 131 ? -5.125 12.009 5.507 1.00 82.12 131 HIS A C 1
ATOM 962 O O . HIS A 1 131 ? -6.158 11.456 5.848 1.00 82.12 131 HIS A O 1
ATOM 968 N N . VAL A 1 132 ? -3.953 11.734 6.081 1.00 85.38 132 VAL A N 1
ATOM 969 C CA . VAL A 1 132 ? -3.795 10.832 7.221 1.00 85.38 132 VAL A CA 1
ATOM 970 C C . VAL A 1 132 ? -2.759 11.398 8.182 1.00 85.38 132 VAL A C 1
ATOM 972 O O . VAL A 1 132 ? -1.709 11.894 7.763 1.00 85.38 132 VAL A O 1
ATOM 975 N N . LYS A 1 133 ? -3.064 11.341 9.482 1.00 87.88 133 LYS A N 1
ATOM 976 C CA . LYS A 1 133 ? -2.209 11.911 10.535 1.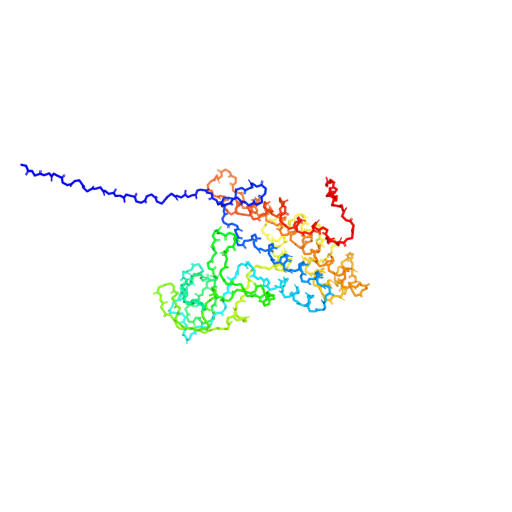00 87.88 133 LYS A CA 1
ATOM 977 C C . LYS A 1 133 ? -1.097 10.964 11.000 1.00 87.88 133 LYS A C 1
ATOM 979 O O . LYS A 1 133 ? -0.126 11.428 11.585 1.00 87.88 133 LYS A O 1
ATOM 984 N N . CYS A 1 134 ? -1.234 9.665 10.736 1.00 93.81 134 CYS A N 1
ATOM 985 C CA . CYS A 1 134 ? -0.223 8.649 11.021 1.00 93.81 134 CYS A CA 1
ATOM 986 C C . CYS A 1 134 ? 0.418 8.154 9.719 1.00 93.81 134 CYS A C 1
ATOM 988 O O . CYS A 1 134 ? -0.271 7.586 8.862 1.00 93.81 134 CYS A O 1
ATOM 990 N N . LYS A 1 135 ? 1.731 8.360 9.572 1.00 94.62 135 LYS A N 1
ATOM 991 C CA . LYS A 1 135 ? 2.511 7.950 8.392 1.00 94.62 135 LYS A CA 1
ATOM 992 C C . LYS A 1 135 ? 3.802 7.282 8.840 1.00 94.62 135 LYS A C 1
ATOM 994 O O . LYS A 1 135 ? 4.752 7.980 9.162 1.00 94.62 135 LYS A O 1
ATOM 999 N N . ILE A 1 136 ? 3.833 5.953 8.877 1.00 96.06 136 ILE A N 1
ATOM 1000 C CA . ILE A 1 136 ? 5.017 5.176 9.275 1.00 96.06 136 ILE A CA 1
ATOM 1001 C C . ILE A 1 136 ? 5.390 4.230 8.131 1.00 96.06 136 ILE A C 1
ATOM 1003 O O . ILE A 1 136 ? 6.107 4.646 7.224 1.00 96.06 136 ILE A O 1
ATOM 1007 N N . GLY A 1 137 ? 4.854 3.004 8.122 1.00 95.31 137 GLY A N 1
ATOM 1008 C CA . GLY A 1 137 ? 5.033 2.045 7.034 1.00 95.31 137 GLY A CA 1
ATOM 1009 C C . GLY A 1 137 ? 6.497 1.859 6.625 1.00 95.31 137 GLY A C 1
ATOM 1010 O O . GLY A 1 137 ? 7.404 1.792 7.453 1.00 95.31 137 GLY A O 1
ATOM 1011 N N . GLY A 1 138 ? 6.725 1.798 5.318 1.00 96.56 138 GLY A N 1
ATOM 1012 C CA . GLY A 1 138 ? 8.042 1.727 4.692 1.00 96.56 138 GLY A CA 1
ATOM 1013 C C . GLY A 1 138 ? 8.752 3.073 4.518 1.00 96.56 138 GLY A C 1
ATOM 1014 O O . GLY A 1 138 ? 9.812 3.094 3.890 1.00 96.56 138 GLY A O 1
ATOM 1015 N N . LEU A 1 139 ? 8.206 4.187 5.026 1.00 97.00 139 LEU A N 1
ATOM 1016 C CA . LEU A 1 139 ? 8.789 5.518 4.824 1.00 97.00 139 LEU A CA 1
ATOM 1017 C C . LEU A 1 139 ? 10.140 5.670 5.536 1.00 97.00 139 LEU A C 1
ATOM 1019 O O . LEU A 1 139 ? 10.325 5.154 6.646 1.00 97.00 139 LEU A O 1
ATOM 1023 N N . PRO A 1 140 ? 11.088 6.424 4.951 1.00 95.50 140 PRO A N 1
ATOM 1024 C CA . PRO A 1 140 ? 12.296 6.823 5.660 1.00 95.50 140 PRO A CA 1
ATOM 1025 C C . PRO A 1 140 ? 11.930 7.718 6.852 1.00 95.50 140 PRO A C 1
ATOM 1027 O O . PRO A 1 140 ? 10.961 8.470 6.795 1.00 95.50 140 PRO A O 1
ATOM 1030 N N . MET A 1 141 ? 12.741 7.700 7.915 1.00 93.44 141 MET A N 1
ATOM 1031 C CA . MET A 1 141 ? 12.458 8.446 9.157 1.00 93.44 141 MET A CA 1
ATOM 1032 C C . MET A 1 141 ? 12.140 9.933 8.931 1.00 93.44 141 MET A C 1
ATOM 1034 O O . MET A 1 141 ? 11.331 10.505 9.649 1.00 93.44 141 MET A O 1
ATOM 1038 N N . ALA A 1 142 ? 12.766 10.563 7.933 1.00 92.75 142 ALA A N 1
ATOM 1039 C CA . ALA A 1 142 ? 12.549 11.974 7.610 1.00 92.75 142 ALA A CA 1
ATOM 1040 C C . ALA A 1 142 ? 11.148 12.280 7.041 1.00 92.75 142 ALA A C 1
ATOM 1042 O O . ALA A 1 142 ? 10.744 13.439 7.026 1.00 92.75 142 ALA A O 1
ATOM 1043 N N . GLU A 1 143 ? 10.431 11.264 6.562 1.00 93.56 143 GLU A N 1
ATOM 1044 C CA . GLU A 1 143 ? 9.084 11.370 5.991 1.00 93.56 143 GLU A CA 1
ATOM 1045 C C . GLU A 1 143 ? 8.002 10.817 6.935 1.00 93.56 143 GLU A C 1
ATOM 1047 O O . GLU A 1 143 ? 6.811 10.930 6.641 1.00 93.56 143 GLU A O 1
ATOM 1052 N N . GLN A 1 144 ? 8.399 10.236 8.072 1.00 95.50 144 GLN A N 1
ATOM 1053 C CA . GLN A 1 144 ? 7.472 9.663 9.042 1.00 95.50 144 GLN A CA 1
ATOM 1054 C C . GLN A 1 144 ? 6.753 10.741 9.864 1.00 95.50 144 GLN A C 1
ATOM 1056 O O . GLN A 1 144 ? 7.323 11.769 10.232 1.00 95.50 144 GLN A O 1
ATOM 1061 N N . VAL A 1 145 ? 5.489 10.471 10.192 1.00 94.06 145 VAL A N 1
ATOM 1062 C CA . VAL A 1 145 ? 4.639 11.285 11.066 1.00 94.06 145 VAL A CA 1
ATOM 1063 C C . VAL A 1 145 ? 4.052 10.383 12.149 1.00 94.06 145 VAL A C 1
ATOM 1065 O O . VAL A 1 145 ? 3.055 9.695 11.926 1.00 94.06 145 VAL A O 1
ATOM 1068 N N . GLU A 1 146 ? 4.688 10.397 13.322 1.00 95.19 146 GLU A N 1
ATOM 1069 C CA . GLU A 1 146 ? 4.285 9.621 14.507 1.00 95.19 146 GLU A CA 1
ATOM 1070 C C . GLU A 1 146 ? 3.175 10.293 15.317 1.00 95.19 146 GLU A C 1
ATOM 1072 O O . GLU A 1 146 ? 2.341 9.609 15.905 1.00 95.19 146 GLU A O 1
ATOM 1077 N N . GLY A 1 147 ? 3.153 11.630 15.344 1.00 94.50 147 GLY A N 1
ATOM 1078 C CA . GLY A 1 147 ? 2.308 12.411 16.254 1.00 94.50 147 GLY A CA 1
ATOM 1079 C C . GLY A 1 147 ? 0.818 12.070 16.173 1.00 94.50 147 GLY A C 1
ATOM 1080 O O . GLY A 1 147 ? 0.132 12.017 17.192 1.00 94.50 147 GLY A O 1
ATOM 1081 N N . GLY A 1 148 ? 0.333 11.743 14.970 1.00 93.19 148 GLY A N 1
ATOM 1082 C CA . GLY A 1 148 ? -1.053 11.350 14.727 1.00 93.19 148 GLY A CA 1
ATOM 1083 C C . GLY A 1 148 ? -1.347 9.851 14.779 1.00 93.19 148 GLY A C 1
ATOM 1084 O O . GLY A 1 148 ? -2.482 9.466 14.505 1.00 93.19 148 GLY A O 1
ATOM 1085 N N . CYS A 1 149 ? -0.365 9.006 15.089 1.00 97.00 149 CYS A N 1
ATOM 1086 C CA . CYS A 1 149 ? -0.575 7.579 15.335 1.00 97.00 149 CYS A CA 1
ATOM 1087 C C . CYS A 1 149 ? -1.171 7.352 16.723 1.00 97.00 149 CYS A C 1
ATOM 1089 O O . CYS A 1 149 ? -0.996 8.182 17.614 1.00 97.00 149 CYS A O 1
ATOM 1091 N N . PHE A 1 150 ? -1.843 6.216 16.930 1.00 97.19 150 PHE A N 1
ATOM 1092 C CA . PHE A 1 150 ? -2.283 5.809 18.267 1.00 97.19 150 PHE A CA 1
ATOM 1093 C C . PHE A 1 150 ? -1.088 5.747 19.233 1.00 97.19 150 PHE A C 1
ATOM 1095 O O . PHE A 1 150 ? 0.020 5.387 18.824 1.00 97.19 150 PHE A O 1
ATOM 1102 N N . GLN A 1 151 ? -1.292 6.075 20.509 1.00 97.00 151 GLN A N 1
ATOM 1103 C CA . GLN A 1 151 ? -0.264 5.883 21.540 1.00 97.00 151 GLN A CA 1
ATOM 1104 C C . GLN A 1 151 ? 0.151 4.414 21.627 1.00 97.00 151 GLN A C 1
ATOM 1106 O O . GLN A 1 151 ? -0.682 3.531 21.472 1.00 97.00 151 GLN A O 1
ATOM 1111 N N . GLY A 1 152 ? 1.422 4.135 21.933 1.00 96.38 152 GLY A N 1
ATOM 1112 C CA . GLY A 1 152 ? 1.933 2.755 22.002 1.00 96.38 152 GLY A CA 1
ATOM 1113 C C . GLY A 1 152 ? 1.160 1.833 22.957 1.00 96.38 152 GLY A C 1
ATOM 1114 O O . GLY A 1 152 ? 1.189 0.622 22.804 1.00 96.38 152 GLY A O 1
ATOM 1115 N N . GLY A 1 153 ? 0.408 2.388 23.903 1.00 95.81 153 GLY A N 1
ATOM 1116 C CA . GLY A 1 153 ? -0.615 1.656 24.634 1.00 95.81 153 GLY A CA 1
ATOM 1117 C C . GLY A 1 153 ? -1.525 2.604 25.399 1.00 95.81 153 GLY A C 1
ATOM 1118 O O . GLY A 1 153 ? -1.230 3.794 25.539 1.00 95.81 153 GLY A O 1
ATOM 1119 N N . GLY A 1 154 ? -2.636 2.077 25.901 1.00 95.88 154 GLY A N 1
ATOM 1120 C CA . GLY A 1 154 ? -3.617 2.858 26.646 1.00 95.88 154 GLY A CA 1
ATOM 1121 C C . GLY A 1 154 ? -5.018 2.280 26.539 1.00 95.88 154 GLY A C 1
ATOM 1122 O O . GLY A 1 154 ? -5.193 1.078 26.359 1.00 95.88 154 GLY A O 1
ATOM 1123 N N . GLU A 1 155 ? -6.014 3.153 26.657 1.00 97.50 155 GLU A N 1
ATOM 1124 C CA . GLU A 1 155 ? -7.414 2.806 26.428 1.00 97.50 155 GLU A CA 1
ATOM 1125 C C . GLU A 1 155 ? -7.790 3.082 24.968 1.00 97.50 155 GLU A C 1
ATOM 1127 O O . GLU A 1 155 ? -7.416 4.110 24.395 1.00 97.50 155 GLU A O 1
ATOM 1132 N N . ILE A 1 156 ? -8.539 2.159 24.373 1.00 98.06 156 ILE A N 1
ATOM 1133 C CA . ILE A 1 156 ? -9.121 2.283 23.043 1.00 98.06 156 ILE A CA 1
ATOM 1134 C C . ILE A 1 156 ? -10.606 1.962 23.119 1.00 98.06 156 ILE A C 1
ATOM 1136 O O . ILE A 1 156 ? -11.016 0.992 23.749 1.00 98.06 156 ILE A O 1
ATOM 1140 N N . THR A 1 157 ? -11.427 2.796 22.492 1.00 98.31 157 THR A N 1
ATOM 1141 C CA . THR A 1 157 ? -12.863 2.546 22.368 1.00 98.31 157 THR A CA 1
ATOM 1142 C C . THR A 1 157 ? -13.145 1.937 21.004 1.00 98.31 157 THR A C 1
ATOM 1144 O O . THR A 1 157 ? -12.828 2.559 19.992 1.00 98.31 157 THR A O 1
ATOM 1147 N N . ILE A 1 158 ? -13.746 0.750 20.975 1.00 98.25 158 ILE A N 1
ATOM 1148 C CA . ILE A 1 158 ? -14.153 0.020 19.770 1.00 98.25 158 ILE A CA 1
ATOM 1149 C C . ILE A 1 158 ? -15.662 -0.196 19.869 1.00 98.25 158 ILE A C 1
ATOM 1151 O O . ILE A 1 158 ? -16.132 -0.812 20.820 1.00 98.25 158 ILE A O 1
ATOM 1155 N N . ASP A 1 159 ? -16.424 0.351 18.922 1.00 95.88 159 ASP A N 1
ATOM 1156 C CA . ASP A 1 159 ? -17.895 0.269 18.893 1.00 95.88 159 ASP A CA 1
ATOM 1157 C C . ASP A 1 159 ? -18.585 0.622 20.234 1.00 95.88 159 ASP A C 1
ATOM 1159 O O . ASP A 1 159 ? -19.531 -0.022 20.680 1.00 95.88 159 ASP A O 1
ATOM 1163 N N . ASN A 1 160 ? -18.121 1.702 20.878 1.00 94.44 160 ASN A N 1
ATOM 1164 C CA . ASN A 1 160 ? -18.583 2.204 22.187 1.00 94.44 160 ASN A CA 1
ATOM 1165 C C . ASN A 1 160 ? -18.197 1.350 23.408 1.00 94.44 160 ASN A C 1
ATOM 1167 O O . ASN A 1 160 ? -18.652 1.640 24.517 1.00 94.44 160 ASN A O 1
ATOM 1171 N N . GLU A 1 161 ? -17.339 0.347 23.242 1.00 97.00 161 GLU A N 1
ATOM 1172 C CA . GLU A 1 161 ? -16.773 -0.428 24.343 1.00 97.00 161 GLU A CA 1
ATOM 1173 C C . GLU A 1 161 ? -15.291 -0.114 24.543 1.00 97.00 161 GLU A C 1
ATOM 1175 O O . GLU A 1 161 ? -14.537 0.015 23.581 1.00 97.00 161 GLU A O 1
ATOM 1180 N N . ALA A 1 162 ? -14.871 0.015 25.801 1.00 97.88 162 ALA A N 1
ATOM 1181 C CA . ALA A 1 162 ? -13.491 0.321 26.158 1.00 97.88 162 ALA A CA 1
ATOM 1182 C C . ALA A 1 162 ? -12.661 -0.958 26.333 1.00 97.88 162 ALA A C 1
ATOM 1184 O O . ALA A 1 162 ? -13.061 -1.882 27.043 1.00 97.88 162 ALA A O 1
ATOM 1185 N N . TYR A 1 163 ? -11.476 -0.959 25.734 1.00 98.25 163 TYR A N 1
ATOM 1186 C CA . TYR A 1 163 ? -10.458 -1.997 25.831 1.00 98.25 163 TYR A CA 1
ATOM 1187 C C . TYR A 1 163 ? -9.120 -1.360 26.195 1.00 98.25 163 TYR A C 1
ATOM 1189 O O . TYR A 1 163 ? -8.896 -0.174 25.952 1.00 98.25 163 TYR A O 1
ATOM 1197 N N . THR A 1 164 ? -8.204 -2.155 26.736 1.00 98.25 164 THR A N 1
ATOM 1198 C CA . THR A 1 164 ? -6.795 -1.774 26.832 1.00 98.25 164 THR A CA 1
ATOM 1199 C C . THR A 1 164 ? -5.992 -2.480 25.753 1.00 98.25 164 THR A C 1
ATOM 1201 O O . THR A 1 164 ? -6.315 -3.602 25.351 1.00 98.25 164 THR A O 1
ATOM 1204 N N . TYR A 1 165 ? -4.981 -1.788 25.244 1.00 98.00 165 TYR A N 1
ATOM 1205 C CA . TYR A 1 165 ? -4.184 -2.262 24.125 1.00 98.00 165 TYR A CA 1
ATOM 1206 C C . TYR A 1 165 ? -2.724 -1.860 24.254 1.00 98.00 165 TYR A C 1
ATOM 1208 O O . TYR A 1 165 ? -2.377 -0.913 24.969 1.00 98.00 165 TYR A O 1
ATOM 1216 N N . ASN A 1 166 ? -1.890 -2.554 23.490 1.00 96.75 166 ASN A N 1
ATOM 1217 C CA . ASN A 1 166 ? -0.494 -2.221 23.303 1.00 96.75 166 ASN A CA 1
ATOM 1218 C C . ASN A 1 166 ? -0.062 -2.545 21.865 1.00 96.75 166 ASN A C 1
ATOM 1220 O O . ASN A 1 166 ? -0.518 -3.522 21.270 1.00 96.75 166 ASN A O 1
ATOM 1224 N N . TYR A 1 167 ? 0.815 -1.719 21.305 1.00 96.12 167 TYR A N 1
ATOM 1225 C CA . TYR A 1 167 ? 1.474 -1.941 20.020 1.00 96.12 167 TYR A CA 1
ATOM 1226 C C . TYR A 1 167 ? 2.721 -1.050 19.896 1.00 96.12 167 TYR A C 1
ATOM 1228 O O . TYR A 1 167 ? 2.901 -0.075 20.628 1.00 96.12 167 TYR A O 1
ATOM 1236 N N . ASN A 1 168 ? 3.618 -1.367 18.971 1.00 97.06 168 ASN A N 1
ATOM 1237 C CA . ASN A 1 168 ? 4.782 -0.542 18.684 1.00 97.06 168 ASN A CA 1
ATOM 1238 C C . ASN A 1 168 ? 4.487 0.416 17.525 1.00 97.06 168 ASN A C 1
ATOM 1240 O O . ASN A 1 168 ? 4.402 0.003 16.370 1.00 97.06 168 ASN A O 1
ATOM 1244 N N . VAL A 1 169 ? 4.423 1.715 17.831 1.00 96.62 169 VAL A N 1
ATOM 1245 C CA . VAL A 1 169 ? 4.143 2.785 16.856 1.00 96.62 169 VAL A CA 1
ATOM 1246 C C . VAL A 1 169 ? 5.022 2.683 15.600 1.00 96.62 169 VAL A C 1
ATOM 1248 O O . VAL A 1 169 ? 4.530 2.900 14.496 1.00 96.62 169 VAL A O 1
ATOM 1251 N N . GLN A 1 170 ? 6.289 2.287 15.736 1.00 94.62 170 GLN A N 1
ATOM 1252 C CA . GLN A 1 170 ? 7.241 2.274 14.624 1.00 94.62 170 GLN A CA 1
ATOM 1253 C C . GLN A 1 170 ? 7.219 1.013 13.771 1.00 94.62 170 GLN A C 1
ATOM 1255 O O . GLN A 1 170 ? 7.651 1.061 12.622 1.00 94.62 170 GLN A O 1
ATOM 1260 N N . THR A 1 171 ? 6.743 -0.113 14.298 1.00 95.25 171 THR A N 1
ATOM 1261 C CA . THR A 1 171 ? 6.773 -1.394 13.567 1.00 95.25 171 THR A CA 1
ATOM 1262 C C . THR A 1 171 ? 5.395 -1.924 13.211 1.00 95.25 171 THR A C 1
ATOM 1264 O O . THR A 1 171 ? 5.265 -2.718 12.279 1.00 95.25 171 THR A O 1
ATOM 1267 N N . ASP A 1 172 ? 4.365 -1.472 13.921 1.00 97.06 172 ASP A N 1
ATOM 1268 C CA . ASP A 1 172 ? 3.028 -2.052 13.845 1.00 97.06 172 ASP A CA 1
ATOM 1269 C C . ASP A 1 172 ? 2.043 -1.128 13.103 1.00 97.06 172 ASP A C 1
ATOM 1271 O O . ASP A 1 172 ? 0.883 -1.485 12.900 1.00 97.06 172 ASP A O 1
ATOM 1275 N N . ASN A 1 173 ? 2.509 0.033 12.627 1.00 97.31 173 ASN A N 1
ATOM 1276 C CA . ASN A 1 173 ? 1.802 0.872 11.657 1.00 97.31 173 ASN A CA 1
ATOM 1277 C C . ASN A 1 173 ? 2.216 0.500 10.224 1.00 97.31 173 ASN A C 1
ATOM 1279 O O . ASN A 1 173 ? 3.377 0.632 9.841 1.00 97.31 173 ASN A O 1
ATOM 1283 N N . GLN A 1 174 ? 1.247 0.050 9.428 1.00 96.31 174 GLN A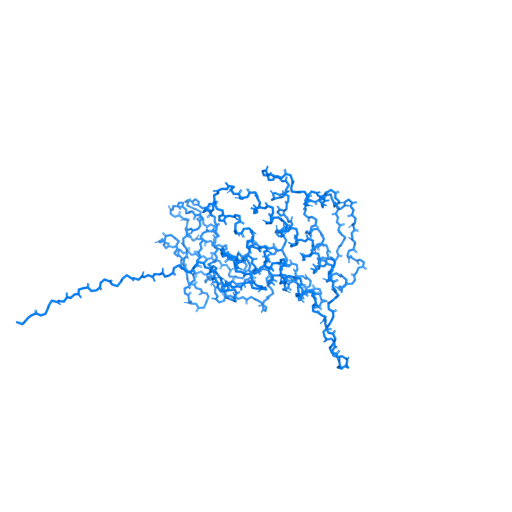 N 1
ATOM 1284 C CA . GLN A 1 174 ? 1.428 -0.489 8.075 1.00 96.31 174 GLN A CA 1
ATOM 1285 C C . GLN A 1 174 ? 0.444 0.151 7.087 1.00 96.31 174 GLN A C 1
ATOM 1287 O O . GLN A 1 174 ? -0.443 0.910 7.477 1.00 96.31 174 GLN A O 1
ATOM 1292 N N . ASN A 1 175 ? 0.559 -0.191 5.801 1.00 96.00 175 ASN A N 1
ATOM 1293 C CA . ASN A 1 175 ? -0.275 0.369 4.742 1.00 96.00 175 ASN A CA 1
ATOM 1294 C C . ASN A 1 175 ? -0.960 -0.721 3.912 1.00 96.00 175 ASN A C 1
ATOM 1296 O O . ASN A 1 175 ? -0.359 -1.706 3.488 1.00 96.00 175 ASN A O 1
ATOM 1300 N N . GLY A 1 176 ? -2.260 -0.543 3.672 1.00 93.81 176 GLY A N 1
ATOM 1301 C CA . GLY A 1 176 ? -3.086 -1.499 2.929 1.00 93.81 176 GLY A CA 1
ATOM 1302 C C . GLY A 1 176 ? -2.995 -1.357 1.408 1.00 93.81 176 GLY A C 1
ATOM 1303 O O . GLY A 1 176 ? -3.500 -2.219 0.684 1.00 93.81 176 GLY A O 1
ATOM 1304 N N . ARG A 1 177 ? -2.392 -0.272 0.908 1.00 93.81 177 ARG A N 1
ATOM 1305 C CA . ARG A 1 177 ? -2.154 -0.029 -0.517 1.00 93.81 177 ARG A CA 1
ATOM 1306 C C . ARG A 1 177 ? -0.693 0.344 -0.713 1.00 93.81 177 ARG A C 1
ATOM 1308 O O . ARG A 1 177 ? -0.210 1.277 -0.089 1.00 93.81 177 ARG A O 1
ATOM 1315 N N . THR A 1 178 ? -0.023 -0.386 -1.596 1.00 97.12 178 THR A N 1
ATOM 1316 C CA . THR A 1 178 ? 1.396 -0.194 -1.903 1.00 97.12 178 THR A CA 1
ATOM 1317 C C . THR A 1 178 ? 1.603 -0.297 -3.409 1.00 97.12 178 THR A C 1
ATOM 1319 O O . THR A 1 178 ? 0.815 -0.954 -4.102 1.00 97.12 178 THR A O 1
ATOM 1322 N N . LEU A 1 179 ? 2.670 0.324 -3.920 1.00 97.31 179 LEU A N 1
ATOM 1323 C CA . LEU A 1 179 ? 3.035 0.232 -5.337 1.00 97.31 179 LEU A CA 1
ATOM 1324 C C . LEU A 1 179 ? 3.227 -1.234 -5.740 1.00 97.31 179 LEU A C 1
ATOM 1326 O O . LEU A 1 179 ? 2.689 -1.683 -6.748 1.00 97.31 179 LEU A O 1
ATOM 1330 N N . ARG A 1 180 ? 3.912 -2.028 -4.914 1.00 98.12 180 ARG A N 1
ATOM 1331 C CA . ARG A 1 180 ? 4.049 -3.474 -5.124 1.00 98.12 180 ARG A CA 1
ATOM 1332 C C . ARG A 1 180 ? 2.712 -4.218 -5.151 1.00 98.12 180 ARG A C 1
ATOM 1334 O O . ARG A 1 180 ? 2.524 -5.156 -5.935 1.00 98.12 180 ARG A O 1
ATOM 1341 N N . GLY A 1 181 ? 1.777 -3.818 -4.294 1.00 97.50 181 GLY A N 1
ATOM 1342 C CA . GLY A 1 181 ? 0.444 -4.407 -4.194 1.00 97.50 181 GLY A CA 1
ATOM 1343 C C . GLY A 1 181 ? -0.326 -4.386 -5.516 1.00 97.50 181 GLY A C 1
ATOM 1344 O O . GLY A 1 181 ? -1.065 -5.326 -5.810 1.00 97.50 181 GLY A O 1
ATOM 1345 N N . PHE A 1 182 ? -0.120 -3.358 -6.341 1.00 96.31 182 PHE A N 1
ATOM 1346 C CA . PHE A 1 182 ? -0.762 -3.231 -7.649 1.00 96.31 182 PHE A CA 1
ATOM 1347 C C . PHE A 1 182 ? -0.400 -4.374 -8.603 1.00 96.31 182 PHE A C 1
ATOM 1349 O O . PHE A 1 182 ? -1.297 -5.039 -9.126 1.00 96.31 182 PHE A O 1
ATOM 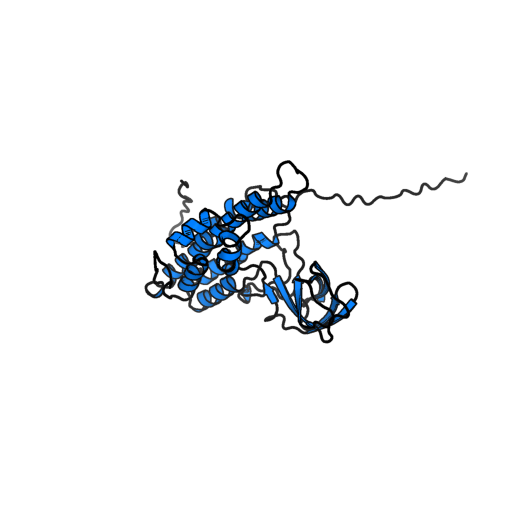1356 N N . SER A 1 183 ? 0.889 -4.676 -8.760 1.00 97.50 183 SER A N 1
ATOM 1357 C CA . SER A 1 183 ? 1.343 -5.772 -9.622 1.00 97.50 183 SER A CA 1
ATOM 1358 C C . SER A 1 183 ? 1.081 -7.149 -9.005 1.00 97.50 183 SER A C 1
ATOM 1360 O O . SER A 1 183 ? 0.637 -8.070 -9.685 1.00 97.50 183 SER A O 1
ATOM 1362 N N . THR A 1 184 ? 1.306 -7.323 -7.702 1.00 97.75 184 THR A N 1
ATOM 1363 C CA . THR A 1 184 ? 1.138 -8.641 -7.053 1.00 97.75 184 THR A CA 1
ATOM 1364 C C . THR A 1 184 ? -0.323 -9.096 -6.969 1.00 97.75 184 THR A C 1
ATOM 1366 O O . THR A 1 184 ? -0.604 -10.295 -7.004 1.00 97.75 184 THR A O 1
ATOM 1369 N N . ALA A 1 185 ? -1.279 -8.163 -6.928 1.00 97.12 185 ALA A N 1
ATOM 1370 C CA . ALA A 1 185 ? -2.708 -8.472 -6.980 1.00 97.12 185 ALA A CA 1
ATOM 1371 C C . ALA A 1 185 ? -3.258 -8.639 -8.412 1.00 97.12 185 ALA A C 1
ATOM 1373 O O . ALA A 1 185 ? -4.419 -9.032 -8.569 1.00 97.12 185 ALA A O 1
ATOM 1374 N N . ALA A 1 186 ? -2.454 -8.360 -9.446 1.00 96.75 186 ALA A N 1
ATOM 1375 C CA . ALA A 1 186 ? -2.890 -8.245 -10.836 1.00 96.75 186 ALA A CA 1
ATOM 1376 C C . ALA A 1 186 ? -3.625 -9.490 -11.346 1.00 96.75 186 ALA A C 1
ATOM 1378 O O . ALA A 1 186 ? -4.711 -9.376 -11.909 1.00 96.75 186 ALA A O 1
ATOM 1379 N N . LYS A 1 187 ? -3.101 -10.695 -11.076 1.00 97.56 187 LYS A N 1
ATOM 1380 C CA . LYS A 1 187 ? -3.756 -11.949 -11.483 1.00 97.56 187 LYS A CA 1
ATOM 1381 C C . LYS A 1 187 ? -5.187 -12.044 -10.952 1.00 97.56 187 LYS A C 1
ATOM 1383 O O . LYS A 1 187 ? -6.129 -12.225 -11.715 1.00 97.56 187 LYS A O 1
ATOM 1388 N N . LYS A 1 188 ? -5.348 -11.876 -9.639 1.00 97.31 188 LYS A N 1
ATOM 1389 C CA . LYS A 1 188 ? -6.650 -11.988 -8.979 1.00 97.31 188 LYS A CA 1
ATOM 1390 C C . LYS A 1 188 ? -7.639 -10.949 -9.514 1.00 97.31 188 LYS A C 1
ATOM 1392 O O . LYS A 1 188 ? -8.815 -11.253 -9.655 1.00 97.31 188 LYS A O 1
ATOM 1397 N N . LYS A 1 189 ? -7.163 -9.728 -9.776 1.00 95.25 189 LYS A N 1
ATOM 1398 C CA . LYS A 1 189 ? -8.011 -8.583 -10.133 1.00 95.25 189 LYS A CA 1
ATOM 1399 C C . LYS A 1 189 ? -8.281 -8.416 -11.630 1.00 95.25 189 LYS A C 1
ATOM 1401 O O . LYS A 1 189 ? -9.229 -7.724 -11.963 1.00 95.25 189 LYS A O 1
ATOM 1406 N N . MET A 1 190 ? -7.450 -8.981 -12.504 1.00 96.50 190 MET A N 1
ATOM 1407 C CA . MET A 1 190 ? -7.515 -8.737 -13.955 1.00 96.50 190 MET A CA 1
ATOM 1408 C C . MET A 1 190 ? -7.416 -10.005 -14.810 1.00 96.50 190 MET A C 1
ATOM 1410 O O . MET A 1 190 ? -7.522 -9.923 -16.033 1.00 96.50 190 MET A O 1
ATOM 1414 N N . TYR A 1 191 ? -7.211 -11.179 -14.205 1.00 96.81 191 TYR A N 1
ATOM 1415 C CA . TYR A 1 191 ? -7.152 -12.457 -14.923 1.00 96.81 191 TYR A CA 1
ATOM 1416 C C . TYR A 1 191 ? -8.146 -13.499 -14.390 1.00 96.81 191 TYR A C 1
ATOM 1418 O O . TYR A 1 191 ? -8.814 -14.151 -15.183 1.00 96.81 191 TYR A O 1
ATOM 1426 N N . ASP A 1 192 ? -8.289 -13.623 -13.068 1.00 96.56 192 ASP A N 1
ATOM 1427 C CA . ASP A 1 192 ? -9.171 -14.615 -12.424 1.00 96.56 192 ASP A CA 1
ATOM 1428 C C . ASP A 1 192 ? -10.550 -14.037 -12.003 1.00 96.56 192 ASP A C 1
ATOM 1430 O O . ASP A 1 192 ? -11.290 -14.688 -11.265 1.00 96.56 192 ASP A O 1
ATOM 1434 N N . CYS A 1 193 ? -10.892 -12.806 -12.405 1.00 92.50 193 CYS A N 1
ATOM 1435 C CA . CYS A 1 193 ? -12.151 -12.141 -12.032 1.00 92.50 193 CYS A CA 1
ATOM 1436 C C . CYS A 1 193 ? -13.364 -12.583 -12.887 1.00 92.50 193 CYS A C 1
ATOM 1438 O O . CYS A 1 193 ? -13.219 -13.346 -13.838 1.00 92.50 193 CYS A O 1
ATOM 1440 N N . GLU A 1 194 ? -14.572 -12.104 -12.564 1.00 91.25 194 GLU A N 1
ATOM 1441 C CA . GLU A 1 194 ? -15.819 -12.529 -13.228 1.00 91.25 194 GLU A CA 1
ATOM 1442 C C . GLU A 1 194 ? -15.858 -12.210 -14.735 1.00 91.25 194 GLU A C 1
ATOM 1444 O O . GLU A 1 194 ? -16.192 -13.093 -15.525 1.00 91.25 194 GLU A O 1
ATOM 1449 N N . ASN A 1 195 ? -15.446 -11.004 -15.148 1.00 90.94 195 ASN A N 1
ATOM 1450 C CA . ASN A 1 195 ? -15.389 -10.592 -16.565 1.00 90.94 195 ASN A CA 1
ATOM 1451 C C . ASN A 1 195 ? -13.961 -10.611 -17.139 1.00 90.94 195 ASN A C 1
ATOM 1453 O O . ASN A 1 195 ? -13.634 -9.903 -18.094 1.00 90.94 195 ASN A O 1
ATOM 1457 N N . CYS A 1 196 ? -13.094 -11.419 -16.539 1.00 94.19 196 CYS A N 1
ATOM 1458 C CA . CYS A 1 196 ? -11.699 -11.552 -16.921 1.00 94.19 196 CYS A CA 1
ATOM 1459 C C . CYS A 1 196 ? -11.473 -12.682 -17.952 1.00 94.19 196 CYS A C 1
ATOM 1461 O O . CYS A 1 196 ? -12.329 -13.550 -18.133 1.00 94.19 196 CYS A O 1
ATOM 1463 N N . PRO A 1 197 ? -10.303 -12.717 -18.620 1.00 95.56 197 PRO A N 1
ATOM 1464 C CA . PRO A 1 197 ? -9.172 -11.803 -18.459 1.00 95.56 197 PRO A CA 1
ATOM 1465 C C . PRO A 1 197 ? -9.402 -10.448 -19.133 1.00 95.56 197 PRO A C 1
ATOM 1467 O O . PRO A 1 197 ? -9.905 -10.374 -20.254 1.00 95.56 197 PRO A O 1
ATOM 1470 N N . TYR A 1 198 ? -8.980 -9.369 -18.469 1.00 95.44 198 TYR A N 1
ATOM 1471 C CA . TYR A 1 198 ? -8.954 -8.051 -19.098 1.00 95.44 198 TYR A CA 1
ATOM 1472 C C . TYR A 1 198 ? -7.949 -8.061 -20.262 1.00 95.44 198 TYR A C 1
ATOM 1474 O O . TYR A 1 198 ? -6.805 -8.489 -20.062 1.00 95.44 198 TYR A O 1
ATOM 1482 N N . PRO A 1 199 ? -8.340 -7.609 -21.473 1.00 95.75 199 PRO A N 1
ATOM 1483 C CA . PRO A 1 199 ? -7.516 -7.752 -22.674 1.00 95.75 199 PRO A CA 1
ATOM 1484 C C . PRO A 1 199 ? -6.108 -7.166 -22.540 1.00 95.75 199 PRO A C 1
ATOM 1486 O O . PRO A 1 199 ? -5.142 -7.773 -22.998 1.00 95.75 199 PRO A O 1
ATOM 1489 N N . GLU A 1 200 ? -5.982 -6.010 -21.890 1.00 94.44 200 GLU A N 1
ATOM 1490 C CA . GLU A 1 200 ? -4.709 -5.321 -21.699 1.00 94.44 200 GLU A CA 1
ATOM 1491 C C . GLU A 1 200 ? -3.766 -6.120 -20.797 1.00 94.44 200 GLU A C 1
ATOM 1493 O O . GLU A 1 200 ? -2.634 -6.401 -21.186 1.00 94.44 200 GLU A O 1
ATOM 1498 N N . HIS A 1 201 ? -4.238 -6.554 -19.624 1.00 95.62 201 HIS A N 1
ATOM 1499 C CA . HIS A 1 201 ? -3.437 -7.385 -18.721 1.00 95.62 201 HIS A CA 1
ATOM 1500 C C . HIS A 1 201 ? -3.057 -8.714 -19.378 1.00 95.62 201 HIS A C 1
ATOM 1502 O O . HIS A 1 201 ? -1.915 -9.156 -19.257 1.00 95.62 201 HIS A O 1
ATOM 1508 N N . ASN A 1 202 ? -3.981 -9.335 -20.124 1.00 97.00 202 ASN A N 1
ATOM 1509 C CA . ASN A 1 202 ? -3.699 -10.583 -20.830 1.00 97.00 202 ASN A CA 1
ATOM 1510 C C . ASN A 1 202 ? -2.598 -10.419 -21.883 1.00 97.00 202 ASN A C 1
ATOM 1512 O O . ASN A 1 202 ? -1.703 -11.252 -21.948 1.00 97.00 202 ASN A O 1
ATOM 1516 N N . ALA A 1 203 ? -2.612 -9.335 -22.664 1.00 96.62 203 ALA A N 1
ATOM 1517 C CA . ALA A 1 203 ? -1.574 -9.081 -23.662 1.00 96.62 203 ALA A CA 1
ATOM 1518 C C . ALA A 1 203 ? -0.177 -8.949 -23.024 1.00 96.62 203 ALA A C 1
ATOM 1520 O O . ALA A 1 203 ? 0.805 -9.492 -23.534 1.00 96.62 203 ALA A O 1
ATOM 1521 N N . PHE A 1 204 ? -0.081 -8.273 -21.875 1.00 95.69 204 PHE A N 1
ATOM 1522 C CA . PHE A 1 204 ? 1.174 -8.161 -21.129 1.00 95.69 204 PHE A CA 1
ATOM 1523 C C . PHE A 1 204 ? 1.582 -9.496 -20.498 1.00 95.69 204 PHE A C 1
ATOM 1525 O O . PHE A 1 204 ? 2.759 -9.854 -20.539 1.00 95.69 204 PHE A O 1
ATOM 1532 N N . PHE A 1 205 ? 0.629 -10.262 -19.965 1.00 96.31 205 PHE A N 1
ATOM 1533 C CA . PHE A 1 205 ? 0.879 -11.609 -19.460 1.00 96.31 205 PHE A CA 1
ATOM 1534 C C . PHE A 1 205 ? 1.364 -12.561 -20.562 1.00 96.31 205 PHE A C 1
ATOM 1536 O O . PHE A 1 205 ? 2.312 -13.300 -20.333 1.00 96.31 205 PHE A O 1
ATOM 1543 N N . GLU A 1 206 ? 0.790 -12.534 -21.763 1.00 97.12 206 GLU A N 1
ATOM 1544 C CA . GLU A 1 206 ? 1.255 -13.350 -22.893 1.00 97.12 206 GLU A CA 1
ATOM 1545 C C . GLU A 1 206 ? 2.685 -12.979 -23.313 1.00 97.12 206 GLU A C 1
ATOM 1547 O O . GLU A 1 206 ? 3.491 -13.855 -23.638 1.00 97.12 206 GLU A O 1
ATOM 1552 N N . TYR A 1 207 ? 3.030 -11.688 -23.251 1.00 96.19 207 TYR A N 1
ATOM 1553 C CA . TYR A 1 207 ? 4.377 -11.207 -23.546 1.00 96.19 207 TYR A CA 1
ATOM 1554 C C . TYR A 1 207 ? 5.390 -11.602 -22.461 1.00 96.19 207 TYR A C 1
ATOM 1556 O O . TYR A 1 207 ? 6.424 -12.202 -22.763 1.00 96.19 207 TYR A O 1
ATOM 1564 N N . TYR A 1 208 ? 5.116 -11.282 -21.197 1.00 96.38 208 TYR A N 1
ATOM 1565 C CA . TYR A 1 208 ? 6.055 -11.508 -20.098 1.00 96.38 208 TYR A CA 1
ATOM 1566 C C . TYR A 1 208 ? 6.010 -12.932 -19.546 1.00 96.38 208 TYR A C 1
ATOM 1568 O O . TYR A 1 208 ? 7.021 -13.416 -19.065 1.00 96.38 208 TYR A O 1
ATOM 1576 N N . GLY A 1 209 ? 4.890 -13.639 -19.630 1.00 96.56 209 GLY A N 1
ATOM 1577 C CA . GLY A 1 209 ? 4.715 -15.001 -19.115 1.00 96.56 209 GLY A CA 1
ATOM 1578 C C . GLY A 1 209 ? 4.413 -15.104 -17.618 1.00 96.56 209 GLY A C 1
ATOM 1579 O O . GLY A 1 209 ? 4.233 -16.211 -17.113 1.00 96.56 209 GLY A O 1
ATOM 1580 N N . ILE A 1 210 ? 4.336 -13.981 -16.901 1.00 95.69 210 ILE A N 1
ATOM 1581 C CA . ILE A 1 210 ? 4.074 -13.932 -15.459 1.00 95.69 210 ILE A CA 1
ATOM 1582 C C . ILE A 1 210 ? 3.122 -12.778 -15.141 1.00 95.69 210 ILE A C 1
ATOM 1584 O O . ILE A 1 210 ? 3.181 -11.744 -15.796 1.00 95.69 210 ILE A O 1
ATOM 1588 N N . HIS A 1 211 ? 2.199 -12.950 -14.190 1.00 96.69 211 HIS A N 1
ATOM 1589 C CA . HIS A 1 211 ? 1.143 -11.956 -13.945 1.00 96.69 211 HIS A CA 1
ATOM 1590 C C . HIS A 1 211 ? 1.602 -10.741 -13.135 1.00 96.69 211 HIS A C 1
ATOM 1592 O O . HIS A 1 211 ? 1.002 -9.682 -13.261 1.00 96.69 211 HIS A O 1
ATOM 1598 N N . ASP A 1 212 ? 2.629 -10.882 -12.303 1.00 96.75 212 ASP A N 1
ATOM 1599 C CA . ASP A 1 212 ? 3.181 -9.810 -11.474 1.00 96.75 212 ASP A CA 1
ATOM 1600 C C . ASP A 1 212 ? 4.420 -9.174 -12.127 1.00 96.75 212 ASP A C 1
ATOM 1602 O O . ASP A 1 212 ? 5.337 -8.733 -11.436 1.00 96.75 212 ASP A O 1
ATOM 1606 N N . TYR A 1 213 ? 4.450 -9.108 -13.463 1.00 96.44 213 TYR A N 1
ATOM 1607 C CA . TYR A 1 213 ? 5.592 -8.620 -14.242 1.00 96.44 213 TYR A CA 1
ATOM 1608 C C . TYR A 1 213 ? 6.086 -7.228 -13.803 1.00 96.44 213 TYR A C 1
ATOM 1610 O O . TYR A 1 213 ? 7.287 -6.965 -13.836 1.00 96.44 213 TYR A O 1
ATOM 1618 N N . GLY A 1 214 ? 5.197 -6.341 -13.343 1.00 96.12 214 GLY A N 1
ATOM 1619 C CA . GLY A 1 214 ? 5.586 -5.036 -12.806 1.00 96.12 214 GLY A CA 1
ATOM 1620 C C . GLY A 1 214 ? 6.450 -5.153 -11.546 1.00 96.12 214 GLY A C 1
ATOM 1621 O O . GLY A 1 214 ? 7.442 -4.440 -11.417 1.00 96.12 214 GLY A O 1
ATOM 1622 N N . ASP A 1 215 ? 6.122 -6.094 -10.658 1.00 97.75 215 ASP A N 1
ATOM 1623 C CA . ASP A 1 215 ? 6.873 -6.372 -9.430 1.00 97.75 215 ASP A CA 1
ATOM 1624 C C . ASP A 1 215 ? 8.236 -6.969 -9.737 1.00 97.75 215 ASP A C 1
ATOM 1626 O O . ASP A 1 215 ? 9.254 -6.455 -9.281 1.00 97.75 215 ASP A O 1
ATOM 1630 N N . GLN A 1 216 ? 8.261 -7.986 -10.600 1.00 97.44 216 GLN A N 1
ATOM 1631 C CA . GLN A 1 216 ? 9.502 -8.634 -11.020 1.00 97.44 216 GLN A CA 1
ATOM 1632 C C . GLN A 1 216 ? 10.496 -7.629 -11.614 1.00 97.44 216 GLN A C 1
ATOM 1634 O O . GLN A 1 216 ? 11.690 -7.689 -11.329 1.00 97.44 216 GLN A O 1
ATOM 1639 N N . TRP A 1 217 ? 10.006 -6.669 -12.404 1.00 97.38 217 TRP A N 1
ATOM 1640 C CA . TRP A 1 217 ? 10.831 -5.605 -12.965 1.00 97.38 217 TRP A CA 1
ATOM 1641 C C . TRP A 1 217 ? 11.359 -4.643 -11.895 1.00 97.38 217 TRP A C 1
ATOM 1643 O O . TRP A 1 217 ? 12.563 -4.391 -11.825 1.00 97.38 217 TRP A O 1
ATOM 1653 N N . VAL A 1 218 ? 10.464 -4.075 -11.079 1.00 98.00 218 VAL A N 1
ATOM 1654 C CA . VAL A 1 218 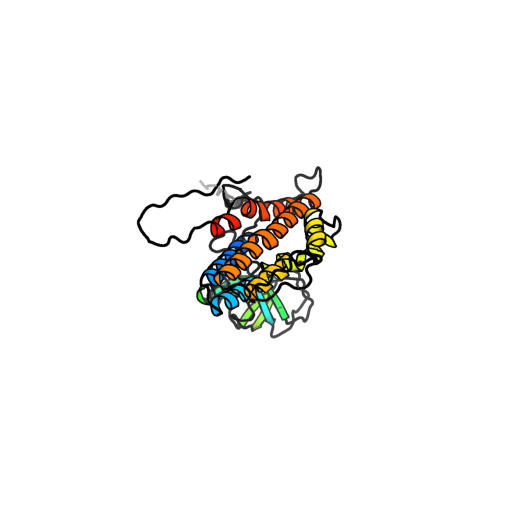? 10.822 -3.013 -10.128 1.00 98.00 218 VAL A CA 1
ATOM 1655 C C . VAL A 1 218 ? 11.684 -3.556 -8.995 1.00 98.00 218 VAL A C 1
ATOM 1657 O O . VAL A 1 218 ? 12.707 -2.947 -8.687 1.00 98.00 218 VAL A O 1
ATOM 1660 N N . SER A 1 219 ? 11.339 -4.716 -8.427 1.00 97.94 219 SER A N 1
ATOM 1661 C CA . SER A 1 219 ? 12.166 -5.365 -7.406 1.00 97.94 219 SER A CA 1
ATOM 1662 C C . SER A 1 219 ? 13.547 -5.717 -7.948 1.00 97.94 219 SER A C 1
ATOM 1664 O O . SER A 1 219 ? 14.538 -5.365 -7.322 1.00 97.94 219 SER A O 1
ATOM 1666 N N . ALA A 1 220 ? 13.658 -6.291 -9.151 1.00 97.75 220 ALA A N 1
ATOM 1667 C CA . ALA A 1 220 ? 14.975 -6.593 -9.710 1.00 97.75 220 ALA A CA 1
ATOM 1668 C C . ALA A 1 220 ? 15.821 -5.328 -9.955 1.00 97.75 220 ALA A C 1
ATOM 1670 O O . ALA A 1 220 ? 17.035 -5.342 -9.743 1.00 97.75 220 ALA A O 1
ATOM 1671 N N . ALA A 1 221 ? 15.204 -4.216 -10.372 1.00 98.06 221 ALA A N 1
ATOM 1672 C CA . ALA A 1 221 ? 15.901 -2.940 -10.540 1.00 98.06 221 ALA A CA 1
ATOM 1673 C C . ALA A 1 221 ? 16.404 -2.378 -9.200 1.00 98.06 221 ALA A C 1
ATOM 1675 O O . ALA A 1 221 ? 17.556 -1.929 -9.106 1.00 98.06 221 ALA A O 1
ATOM 1676 N N . LEU A 1 222 ? 15.558 -2.438 -8.167 1.00 98.38 222 LEU A N 1
ATOM 1677 C CA . LEU A 1 222 ? 15.886 -2.003 -6.812 1.00 98.38 222 LEU A CA 1
ATOM 1678 C C . LEU A 1 222 ? 16.976 -2.877 -6.184 1.00 98.38 222 LEU A C 1
ATOM 1680 O O . LEU A 1 222 ? 17.933 -2.338 -5.636 1.00 98.38 222 LEU A O 1
ATOM 1684 N N . ASP A 1 223 ? 16.935 -4.188 -6.398 1.00 97.38 223 ASP A N 1
ATOM 1685 C CA . ASP A 1 223 ? 17.910 -5.137 -5.851 1.00 97.38 223 ASP A CA 1
ATOM 1686 C C . ASP A 1 223 ? 19.210 -5.183 -6.672 1.00 97.38 223 ASP A C 1
ATOM 1688 O O . ASP A 1 223 ? 20.262 -5.596 -6.185 1.00 97.38 223 ASP A O 1
ATOM 1692 N N . GLY A 1 224 ? 19.167 -4.733 -7.932 1.00 97.25 224 GLY A N 1
ATOM 1693 C CA . GLY A 1 224 ? 20.294 -4.830 -8.861 1.00 97.25 224 GLY A CA 1
ATOM 1694 C C . GLY A 1 224 ? 20.522 -6.253 -9.358 1.00 97.25 224 GLY A C 1
ATOM 1695 O O . GLY A 1 224 ? 21.661 -6.676 -9.536 1.00 97.25 224 GLY A O 1
ATOM 1696 N N . THR A 1 225 ? 19.444 -6.999 -9.569 1.00 97.19 225 THR A N 1
ATOM 1697 C CA . THR A 1 225 ? 19.466 -8.402 -9.988 1.00 97.19 225 THR A CA 1
ATOM 1698 C C . THR A 1 225 ? 18.916 -8.562 -11.404 1.00 97.19 225 THR A C 1
ATOM 1700 O O . THR A 1 225 ? 18.477 -7.606 -12.046 1.00 97.19 225 THR A O 1
ATOM 1703 N N . ALA A 1 226 ? 18.992 -9.774 -11.951 1.00 96.12 226 ALA A N 1
ATOM 1704 C CA . ALA A 1 226 ? 18.298 -10.077 -13.193 1.00 96.12 226 ALA A CA 1
ATOM 1705 C C . ALA A 1 226 ? 16.825 -10.373 -12.928 1.00 96.12 226 ALA A C 1
ATOM 1707 O O . ALA A 1 226 ? 16.496 -11.084 -11.979 1.00 96.12 226 ALA A O 1
ATOM 1708 N N . VAL A 1 227 ? 15.958 -9.879 -13.810 1.00 94.06 227 VAL A N 1
ATOM 1709 C CA . VAL A 1 227 ? 14.567 -10.319 -13.863 1.00 94.06 227 VAL A CA 1
ATOM 1710 C C . VAL A 1 227 ? 14.560 -11.802 -14.219 1.00 94.06 227 VAL A C 1
ATOM 1712 O O . VAL A 1 227 ? 15.243 -12.230 -15.153 1.00 94.06 227 VAL A O 1
ATOM 1715 N N . SER A 1 228 ? 13.801 -12.589 -13.463 1.00 83.50 228 SER A N 1
ATOM 1716 C CA . SER A 1 228 ? 13.670 -14.027 -13.679 1.00 83.50 228 SER A CA 1
ATOM 1717 C C . SER A 1 228 ? 12.241 -14.386 -14.070 1.00 83.50 228 SER A C 1
ATOM 1719 O O . SER A 1 228 ? 11.292 -13.738 -13.640 1.00 83.50 228 SER A O 1
ATOM 1721 N N . GLY A 1 229 ? 12.089 -15.425 -14.892 1.00 83.50 229 GLY A N 1
ATOM 1722 C CA . GLY A 1 229 ? 10.776 -15.960 -15.257 1.00 83.50 229 GLY A CA 1
ATOM 1723 C C . GLY A 1 229 ? 10.062 -15.227 -16.390 1.00 83.50 229 GLY A C 1
ATOM 1724 O O . GLY A 1 229 ? 8.952 -15.629 -16.728 1.00 83.50 229 GLY A O 1
ATOM 1725 N N . PHE A 1 230 ? 10.674 -14.209 -17.012 1.00 95.12 230 PHE A N 1
ATOM 1726 C CA . PHE A 1 230 ? 10.075 -13.605 -18.195 1.00 95.12 230 PHE A CA 1
ATOM 1727 C C . PHE A 1 230 ? 10.292 -14.477 -19.436 1.00 95.12 230 PHE A C 1
ATOM 1729 O O . PHE A 1 230 ? 11.405 -14.922 -19.728 1.00 95.12 230 PHE A O 1
ATOM 1736 N N . ASN A 1 231 ? 9.237 -14.654 -20.226 1.00 94.94 231 ASN A N 1
ATOM 1737 C CA . ASN A 1 231 ? 9.324 -15.234 -21.564 1.00 94.94 231 ASN A CA 1
ATOM 1738 C C . ASN A 1 231 ? 10.077 -14.297 -22.516 1.00 94.94 231 ASN A C 1
ATOM 1740 O O . ASN A 1 231 ? 10.926 -14.741 -23.288 1.00 94.94 231 ASN A O 1
ATOM 1744 N N . ASN A 1 232 ? 9.797 -12.994 -22.433 1.00 92.19 232 ASN A N 1
ATOM 1745 C CA . ASN A 1 232 ? 10.427 -11.962 -23.249 1.00 92.19 232 ASN A CA 1
ATOM 1746 C C . ASN A 1 232 ? 11.029 -10.862 -22.370 1.00 92.19 232 ASN A C 1
ATOM 1748 O O . ASN A 1 232 ? 10.446 -10.470 -21.366 1.00 92.19 232 ASN A O 1
ATOM 1752 N N . TYR A 1 233 ? 12.171 -10.311 -22.7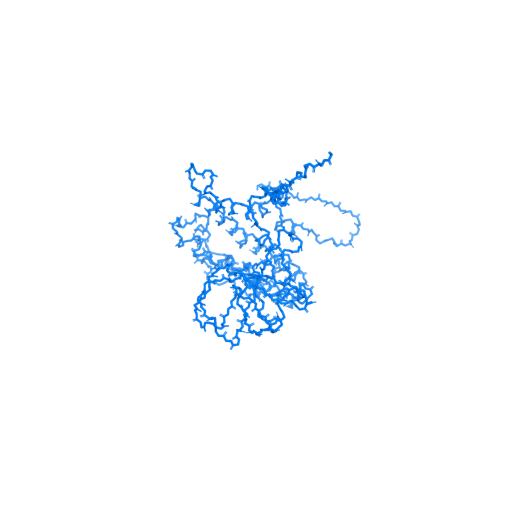98 1.00 87.06 233 TYR A N 1
ATOM 1753 C CA . TYR A 1 233 ? 12.815 -9.151 -22.164 1.00 87.06 233 TYR A CA 1
ATOM 1754 C C . TYR A 1 233 ? 13.316 -9.387 -20.720 1.00 87.06 233 TYR A C 1
ATOM 1756 O O . TYR A 1 233 ? 13.029 -8.622 -19.802 1.00 87.06 233 TYR A O 1
ATOM 1764 N N . ASN A 1 234 ? 14.131 -10.433 -20.532 1.00 88.25 234 ASN A N 1
ATOM 1765 C CA . ASN A 1 234 ? 14.843 -10.720 -19.277 1.00 88.25 234 ASN A CA 1
ATOM 1766 C C . ASN A 1 234 ? 15.972 -9.701 -19.018 1.00 88.25 234 ASN A C 1
ATOM 1768 O O . ASN A 1 234 ? 17.145 -9.969 -19.295 1.00 88.25 234 ASN A O 1
ATOM 1772 N N . ALA A 1 235 ? 15.622 -8.508 -18.534 1.00 91.56 235 ALA A N 1
ATOM 1773 C CA . ALA A 1 235 ? 16.597 -7.479 -18.187 1.00 91.56 235 ALA A CA 1
ATOM 1774 C C . ALA A 1 235 ? 17.514 -7.936 -17.038 1.00 91.56 235 ALA A C 1
ATOM 1776 O O . ALA A 1 235 ? 17.066 -8.562 -16.079 1.00 91.56 235 ALA A O 1
ATOM 1777 N N . ASN A 1 236 ? 18.804 -7.597 -17.117 1.00 95.94 236 ASN A N 1
ATOM 1778 C CA . ASN A 1 236 ? 19.771 -7.863 -16.055 1.00 95.94 236 ASN A CA 1
ATOM 1779 C C . ASN A 1 236 ? 20.243 -6.556 -15.417 1.00 95.94 236 ASN A C 1
ATOM 1781 O O . ASN A 1 236 ? 21.124 -5.897 -15.960 1.00 95.94 236 ASN A O 1
ATOM 1785 N N . PHE A 1 237 ? 19.696 -6.173 -14.263 1.00 96.88 237 PHE A N 1
ATOM 1786 C CA . PHE A 1 237 ? 20.045 -4.896 -13.637 1.00 96.88 237 PHE A CA 1
ATOM 1787 C C . PHE A 1 237 ? 21.411 -4.890 -12.952 1.00 96.88 237 PHE A C 1
ATOM 1789 O O . PHE A 1 237 ? 21.955 -3.814 -12.709 1.00 96.88 237 PHE A O 1
ATOM 1796 N N . ASN A 1 238 ? 22.026 -6.058 -12.745 1.00 95.50 238 ASN A N 1
ATOM 1797 C CA . ASN A 1 238 ? 23.398 -6.150 -12.246 1.00 95.50 238 ASN A CA 1
ATOM 1798 C C . ASN A 1 238 ? 24.425 -5.579 -13.244 1.00 95.50 238 ASN A C 1
ATOM 1800 O O . ASN A 1 238 ? 25.521 -5.187 -12.859 1.00 95.50 238 ASN A O 1
ATOM 1804 N N . SER A 1 239 ? 24.093 -5.508 -14.541 1.00 95.56 239 SER A N 1
ATOM 1805 C CA . SER A 1 239 ? 24.976 -4.881 -15.535 1.00 95.56 239 SER A CA 1
ATOM 1806 C C . SER A 1 239 ? 24.898 -3.351 -15.556 1.00 95.56 239 SER A C 1
ATOM 1808 O O . SER A 1 239 ? 25.580 -2.726 -16.367 1.00 95.56 239 SER A O 1
ATOM 1810 N N . TYR A 1 240 ? 24.070 -2.739 -14.705 1.00 95.19 240 TYR A N 1
ATOM 1811 C CA . TYR A 1 240 ? 23.856 -1.295 -14.659 1.00 95.19 240 TYR A CA 1
ATOM 1812 C C . TYR A 1 240 ? 24.322 -0.712 -13.323 1.00 95.19 240 TYR A C 1
ATOM 1814 O O . TYR A 1 240 ? 24.127 -1.293 -12.256 1.00 95.19 240 TYR A O 1
ATOM 1822 N N . GLY A 1 241 ? 24.908 0.486 -13.380 1.00 96.50 241 GLY A N 1
ATOM 1823 C CA . GLY A 1 241 ? 25.165 1.288 -12.184 1.00 96.50 241 GLY A CA 1
ATOM 1824 C C . GLY A 1 241 ? 23.871 1.811 -11.548 1.00 96.50 241 GLY A C 1
ATOM 1825 O O . GLY A 1 241 ? 22.780 1.675 -12.108 1.00 96.50 241 GLY A O 1
ATOM 1826 N N . LEU A 1 242 ? 24.004 2.462 -10.389 1.00 96.62 242 LEU A N 1
ATOM 1827 C CA . LEU A 1 242 ? 22.868 2.995 -9.623 1.00 96.62 242 LEU A CA 1
ATOM 1828 C C . LEU A 1 242 ? 22.009 3.977 -10.433 1.00 96.62 242 LEU A C 1
ATOM 1830 O O . LEU A 1 242 ? 20.796 3.977 -10.283 1.00 96.62 242 LEU A O 1
ATOM 1834 N N . GLU A 1 243 ? 22.598 4.747 -11.349 1.00 96.69 243 GLU A N 1
ATOM 1835 C CA . GLU A 1 243 ? 21.849 5.638 -12.243 1.00 96.69 243 GLU A CA 1
ATOM 1836 C C . GLU A 1 243 ? 20.875 4.880 -13.159 1.00 96.69 243 GLU A C 1
ATOM 1838 O O . GLU A 1 243 ? 19.681 5.176 -13.179 1.00 96.69 243 GLU A O 1
ATOM 1843 N N . GLY A 1 244 ? 21.361 3.862 -13.878 1.00 96.69 244 GLY A N 1
ATOM 1844 C CA . GLY A 1 244 ? 20.520 3.066 -14.776 1.00 96.69 244 GLY A CA 1
ATOM 1845 C C . GLY A 1 244 ? 19.440 2.293 -14.018 1.00 96.69 244 GLY A C 1
ATOM 1846 O O . GLY A 1 244 ? 18.293 2.223 -14.458 1.00 96.69 244 GLY A O 1
ATOM 1847 N N . ARG A 1 245 ? 19.787 1.774 -12.836 1.00 98.31 245 ARG A N 1
ATOM 1848 C CA . ARG A 1 245 ? 18.842 1.106 -11.934 1.00 98.31 245 ARG A CA 1
ATOM 1849 C C . ARG A 1 245 ? 17.774 2.058 -11.398 1.00 98.31 245 ARG A C 1
ATOM 1851 O O . ARG A 1 245 ? 16.609 1.679 -11.338 1.00 98.31 245 ARG A O 1
ATOM 1858 N N . ALA A 1 246 ? 18.144 3.293 -11.065 1.00 97.38 246 ALA A N 1
ATOM 1859 C CA . ALA A 1 246 ? 17.214 4.294 -10.553 1.00 97.38 246 ALA A CA 1
ATOM 1860 C C . ALA A 1 246 ? 16.159 4.638 -11.608 1.00 97.38 246 ALA A C 1
ATOM 1862 O O . ALA A 1 246 ? 14.971 4.693 -11.302 1.00 97.38 246 ALA A O 1
ATOM 1863 N N . GLU A 1 247 ? 16.571 4.806 -12.865 1.00 95.88 247 GLU A N 1
ATOM 1864 C CA . GLU A 1 247 ? 15.639 5.033 -13.971 1.00 95.88 247 GLU A CA 1
ATOM 1865 C C . GLU A 1 247 ? 14.743 3.819 -14.234 1.00 95.88 247 GLU A C 1
ATOM 1867 O O . GLU A 1 247 ? 13.544 3.986 -14.463 1.00 95.88 247 GLU A O 1
ATOM 1872 N N . ALA A 1 248 ? 15.290 2.603 -14.154 1.00 96.56 248 ALA A N 1
ATOM 1873 C CA . ALA A 1 248 ? 14.514 1.377 -14.309 1.00 96.56 248 ALA A CA 1
ATOM 1874 C C . ALA A 1 248 ? 13.460 1.202 -13.203 1.00 96.56 248 ALA A C 1
ATOM 1876 O O . ALA A 1 248 ? 12.327 0.833 -13.512 1.00 96.56 248 ALA A O 1
ATOM 1877 N N . ALA A 1 249 ? 13.800 1.514 -11.948 1.00 97.75 249 ALA A N 1
ATOM 1878 C CA . ALA A 1 249 ? 12.878 1.453 -10.816 1.00 97.75 249 ALA A CA 1
ATOM 1879 C C . ALA A 1 249 ? 11.786 2.532 -10.907 1.00 97.75 249 ALA A C 1
ATOM 1881 O O . ALA A 1 249 ? 10.600 2.211 -10.824 1.00 97.75 249 ALA A O 1
ATOM 1882 N N . LYS A 1 250 ? 12.155 3.799 -11.159 1.00 94.06 250 LYS A N 1
ATOM 1883 C CA . LYS A 1 250 ? 11.202 4.916 -11.316 1.00 94.06 250 LYS A CA 1
ATOM 1884 C C . LYS A 1 250 ? 10.220 4.685 -12.458 1.00 94.06 250 LYS A C 1
ATOM 1886 O O . LYS A 1 250 ? 9.013 4.832 -12.298 1.00 94.06 250 LYS A O 1
ATOM 1891 N N . LYS A 1 251 ? 10.737 4.326 -13.634 1.00 91.50 251 LYS A N 1
ATOM 1892 C CA . LYS A 1 251 ? 9.897 4.156 -14.822 1.00 91.50 251 LYS A CA 1
ATOM 1893 C C . LYS A 1 251 ? 9.137 2.838 -14.782 1.00 91.50 251 LYS A C 1
ATOM 1895 O O . LYS A 1 251 ? 7.987 2.801 -15.193 1.00 91.50 251 LYS A O 1
ATOM 1900 N N . GLY A 1 252 ? 9.734 1.776 -14.248 1.00 94.44 252 GLY A N 1
ATOM 1901 C CA . GLY A 1 252 ? 9.033 0.512 -14.030 1.00 94.44 252 GLY A CA 1
ATOM 1902 C C . GLY A 1 252 ? 7.838 0.675 -13.092 1.00 94.44 252 GLY A C 1
ATOM 1903 O O . GLY A 1 252 ? 6.735 0.240 -13.417 1.00 94.44 252 GLY A O 1
ATOM 1904 N N . SER A 1 253 ? 8.029 1.367 -11.965 1.00 95.56 253 SER A N 1
ATOM 1905 C CA . SER A 1 253 ? 6.944 1.618 -11.008 1.00 95.56 253 SER A CA 1
ATOM 1906 C C . SER A 1 253 ? 5.819 2.444 -11.634 1.00 95.56 253 SER A C 1
ATOM 1908 O O . SER A 1 253 ? 4.672 2.016 -11.582 1.00 95.56 253 SER A O 1
ATOM 1910 N N . ALA A 1 254 ? 6.126 3.536 -12.333 1.00 88.44 254 ALA A N 1
ATOM 1911 C CA . ALA A 1 254 ? 5.092 4.374 -12.940 1.00 88.44 254 ALA A CA 1
ATOM 1912 C C . ALA A 1 254 ? 4.439 3.771 -14.202 1.00 88.44 254 ALA A C 1
ATOM 1914 O O . ALA A 1 254 ? 3.216 3.663 -14.284 1.00 88.44 254 ALA A O 1
ATOM 1915 N N . TYR A 1 255 ? 5.234 3.373 -15.198 1.00 87.69 255 TYR A N 1
ATOM 1916 C CA . TYR A 1 255 ? 4.740 3.040 -16.543 1.00 87.69 255 TYR A CA 1
ATOM 1917 C C . TYR A 1 255 ? 4.376 1.566 -16.731 1.00 87.69 255 TYR A C 1
ATOM 1919 O O . TYR A 1 255 ? 3.657 1.241 -17.671 1.00 87.69 255 TYR A O 1
ATOM 1927 N N . VAL A 1 256 ? 4.875 0.668 -15.879 1.00 90.88 256 VAL A N 1
ATOM 1928 C CA . VAL A 1 256 ? 4.556 -0.766 -15.966 1.00 90.88 256 VAL A CA 1
ATOM 1929 C C . VAL A 1 256 ? 3.580 -1.156 -14.867 1.00 90.88 256 VAL A C 1
ATOM 1931 O O . VAL A 1 256 ? 2.558 -1.778 -15.144 1.00 90.88 256 VAL A O 1
ATOM 1934 N N . ASN A 1 257 ? 3.874 -0.772 -13.626 1.00 93.25 257 ASN A N 1
ATOM 1935 C CA . ASN A 1 257 ? 3.094 -1.192 -12.470 1.00 93.25 257 ASN A CA 1
ATOM 1936 C C . ASN A 1 257 ? 1.852 -0.300 -12.248 1.00 93.25 257 ASN A C 1
ATOM 1938 O O . ASN A 1 257 ? 0.724 -0.758 -12.437 1.00 93.25 257 ASN A O 1
ATOM 1942 N N . VAL A 1 258 ? 2.038 0.991 -11.943 1.00 91.00 258 VAL A N 1
ATOM 1943 C CA . VAL A 1 258 ? 0.927 1.936 -11.707 1.00 91.00 258 VAL A CA 1
ATOM 1944 C C . VAL A 1 258 ? 0.058 2.100 -12.953 1.00 91.00 258 VAL A C 1
ATOM 1946 O O . VAL A 1 258 ? -1.163 2.103 -12.845 1.00 91.00 258 VAL A O 1
ATOM 1949 N N . HIS A 1 259 ? 0.647 2.166 -14.148 1.00 88.25 259 HIS A N 1
ATOM 1950 C CA . HIS A 1 259 ? -0.130 2.255 -15.385 1.00 88.25 259 HIS A CA 1
ATOM 1951 C C . HIS A 1 259 ? -1.096 1.074 -15.578 1.00 88.25 259 HIS A C 1
ATOM 1953 O O . HIS A 1 259 ? -2.244 1.281 -15.970 1.00 88.25 259 HIS A O 1
ATOM 1959 N N . MET A 1 260 ? -0.678 -0.159 -15.266 1.00 93.19 260 MET A N 1
ATOM 1960 C CA . MET A 1 260 ? -1.589 -1.300 -15.373 1.00 93.19 260 MET A CA 1
ATOM 1961 C C . MET A 1 260 ? -2.681 -1.258 -14.297 1.00 93.19 260 MET A C 1
ATOM 1963 O O . MET A 1 260 ? -3.824 -1.613 -14.575 1.00 93.19 260 MET A O 1
ATOM 1967 N N . TYR A 1 261 ? -2.376 -0.760 -13.095 1.00 91.25 261 TYR A N 1
ATOM 1968 C CA . TYR A 1 261 ? -3.413 -0.467 -12.102 1.00 91.25 261 TYR A CA 1
ATOM 1969 C C . TYR A 1 261 ? -4.416 0.575 -12.611 1.00 91.25 261 TYR A C 1
ATOM 1971 O O . TYR A 1 261 ? -5.616 0.413 -12.433 1.00 91.25 261 TYR A O 1
ATOM 1979 N N . VAL A 1 262 ? -3.957 1.607 -13.319 1.00 88.06 262 VAL A N 1
ATOM 1980 C CA . VAL A 1 262 ? -4.860 2.596 -13.918 1.00 88.06 262 VAL A CA 1
ATOM 1981 C C . VAL A 1 262 ? -5.820 1.942 -14.919 1.00 88.06 262 VAL A C 1
ATOM 1983 O O . VAL A 1 262 ? -7.028 2.165 -14.868 1.00 88.06 262 VAL A O 1
ATOM 1986 N N . ILE A 1 263 ? -5.306 1.076 -15.796 1.00 88.19 263 ILE A N 1
ATOM 1987 C CA . ILE A 1 263 ? -6.137 0.307 -16.735 1.00 88.19 263 ILE A CA 1
ATOM 1988 C C . ILE A 1 263 ? -7.129 -0.596 -15.986 1.00 88.19 263 ILE A C 1
ATOM 1990 O O . ILE A 1 263 ? -8.291 -0.691 -16.387 1.00 88.19 263 ILE A O 1
ATOM 1994 N N . ARG A 1 264 ? -6.691 -1.231 -14.891 1.00 90.62 264 ARG A N 1
ATOM 1995 C CA . ARG A 1 264 ? -7.543 -2.058 -14.028 1.00 90.62 264 ARG A CA 1
ATOM 1996 C C . ARG A 1 264 ? -8.765 -1.296 -13.548 1.00 90.62 264 ARG A C 1
ATOM 1998 O O . ARG A 1 264 ? -9.860 -1.825 -13.674 1.00 90.62 264 ARG A O 1
ATOM 2005 N N . GLU A 1 265 ? -8.591 -0.102 -12.989 1.00 85.94 265 GLU A N 1
ATOM 2006 C CA . GLU A 1 265 ? -9.721 0.665 -12.447 1.00 85.94 265 GLU A CA 1
ATOM 2007 C C . GLU A 1 265 ? -10.660 1.137 -13.563 1.00 85.94 265 GLU A C 1
ATOM 2009 O O . GLU A 1 265 ? -11.872 1.100 -13.392 1.00 85.94 265 GLU A O 1
ATOM 2014 N N . PHE A 1 266 ? -10.145 1.489 -14.749 1.00 84.81 266 PHE A N 1
ATOM 2015 C CA . PHE A 1 266 ? -11.016 1.780 -15.895 1.00 84.81 266 PHE A CA 1
ATOM 2016 C C . PHE A 1 266 ? -11.864 0.571 -16.307 1.00 84.81 266 PHE A C 1
ATOM 2018 O O . PHE A 1 266 ? -13.025 0.735 -16.679 1.00 84.81 266 PHE A O 1
ATOM 2025 N N . ARG A 1 267 ? -11.303 -0.643 -16.251 1.00 87.19 267 ARG A N 1
ATOM 2026 C CA . ARG A 1 267 ? -12.048 -1.882 -16.513 1.00 87.19 267 ARG A CA 1
ATOM 2027 C C . ARG A 1 267 ? -13.059 -2.185 -15.406 1.00 87.19 267 ARG A C 1
ATOM 2029 O O . ARG A 1 267 ? -14.203 -2.476 -15.728 1.00 87.19 267 ARG A O 1
ATOM 2036 N N . ASP A 1 268 ? -12.671 -2.015 -14.144 1.00 83.56 268 ASP A N 1
ATOM 2037 C CA . ASP A 1 268 ? -13.564 -2.137 -12.980 1.00 83.56 268 ASP A CA 1
ATOM 2038 C C . ASP A 1 268 ? -14.760 -1.181 -13.109 1.00 83.56 268 ASP A C 1
ATOM 2040 O O . ASP A 1 268 ? -15.905 -1.590 -12.961 1.00 83.56 268 ASP A O 1
ATOM 2044 N N . ALA A 1 269 ? -14.514 0.069 -13.518 1.00 80.50 269 ALA A N 1
ATOM 2045 C CA . ALA A 1 269 ? -15.564 1.060 -13.733 1.00 80.50 269 ALA A CA 1
ATOM 2046 C C . ALA A 1 269 ? -16.561 0.651 -14.830 1.00 80.50 269 ALA A C 1
ATOM 2048 O O . ALA A 1 269 ? -17.750 0.965 -14.744 1.00 80.50 269 ALA A O 1
ATOM 2049 N N . ILE A 1 270 ? -16.089 -0.028 -15.881 1.00 84.62 270 ILE A N 1
ATOM 2050 C CA . ILE A 1 270 ? -16.953 -0.556 -16.945 1.00 84.62 270 ILE A CA 1
ATOM 2051 C C . ILE A 1 270 ? -17.800 -1.715 -16.416 1.00 84.62 270 ILE A C 1
ATOM 2053 O O . ILE A 1 270 ? -18.997 -1.760 -16.699 1.00 84.62 270 ILE A O 1
ATOM 2057 N N . ASP A 1 271 ? -17.196 -2.618 -15.651 1.00 83.31 271 ASP A N 1
ATOM 2058 C CA . ASP A 1 271 ? -17.850 -3.810 -15.114 1.00 83.31 271 ASP A CA 1
ATOM 2059 C C . ASP A 1 271 ? -18.902 -3.471 -14.049 1.00 83.31 271 ASP A C 1
ATOM 2061 O O . ASP A 1 271 ? -20.006 -4.021 -14.062 1.00 83.31 271 ASP A O 1
ATOM 2065 N N . ASP A 1 272 ? -18.600 -2.508 -13.178 1.00 79.94 272 ASP A N 1
ATOM 2066 C CA . ASP A 1 272 ? -19.503 -2.041 -12.125 1.00 79.94 272 ASP A CA 1
ATOM 2067 C C . ASP A 1 272 ? -20.642 -1.161 -12.664 1.00 79.94 272 ASP A C 1
ATOM 2069 O O . ASP A 1 272 ? -21.629 -0.893 -11.965 1.00 79.94 272 ASP A O 1
ATOM 2073 N N . CYS A 1 273 ? -20.544 -0.712 -13.921 1.00 81.88 273 CYS A N 1
ATOM 2074 C CA . CYS A 1 273 ? -21.539 0.148 -14.543 1.00 81.88 273 CYS A CA 1
ATOM 2075 C C . CYS A 1 273 ? -22.858 -0.600 -14.779 1.00 81.88 273 CYS A C 1
ATOM 2077 O O . CYS A 1 273 ? -23.014 -1.430 -15.679 1.00 81.88 273 CYS A O 1
ATOM 2079 N N . LYS A 1 274 ? -23.888 -0.225 -14.020 1.00 76.69 274 LYS A N 1
ATOM 2080 C CA . LYS A 1 274 ? -25.249 -0.741 -14.173 1.00 76.69 274 LYS A CA 1
ATOM 2081 C C . LYS A 1 274 ? -26.025 0.141 -15.145 1.00 76.69 274 LYS A C 1
ATOM 2083 O O . LYS A 1 274 ? -26.522 1.222 -14.807 1.00 76.69 274 LYS A O 1
ATOM 2088 N N . ALA A 1 275 ? -26.164 -0.343 -16.378 1.00 67.88 275 ALA A N 1
ATOM 2089 C CA . ALA A 1 275 ? -26.886 0.355 -17.439 1.00 67.88 275 ALA A CA 1
ATOM 2090 C C . ALA A 1 275 ? -28.305 0.780 -17.003 1.00 67.88 275 ALA A C 1
ATOM 2092 O O . ALA A 1 275 ? -29.075 -0.001 -16.443 1.00 67.88 275 ALA A O 1
ATOM 2093 N N . GLY A 1 276 ? -28.661 2.039 -17.275 1.00 56.03 276 GLY A N 1
ATOM 2094 C CA . GLY A 1 276 ? -29.979 2.599 -16.956 1.00 56.03 276 GLY A CA 1
ATOM 2095 C C . GLY A 1 276 ? -30.206 2.961 -15.482 1.00 56.03 276 GLY A C 1
ATOM 2096 O O . GLY A 1 276 ? -31.285 3.457 -15.154 1.00 56.03 276 GLY A O 1
ATOM 2097 N N . LYS A 1 277 ? -29.217 2.775 -14.597 1.00 64.88 277 LYS A N 1
ATOM 2098 C CA . LYS A 1 277 ? -29.327 3.087 -13.165 1.00 64.88 277 LYS A CA 1
ATOM 2099 C C . LYS A 1 277 ? -28.434 4.254 -12.753 1.00 64.88 277 LYS A C 1
ATOM 2101 O O . LYS A 1 277 ? -27.396 4.079 -12.133 1.00 64.88 277 LYS A O 1
ATOM 2106 N N . PHE A 1 278 ? -28.884 5.475 -13.037 1.00 56.72 278 PHE A N 1
ATOM 2107 C CA . PHE A 1 278 ? -28.121 6.699 -12.748 1.00 56.72 278 PHE A CA 1
ATOM 2108 C C . PHE A 1 278 ? -27.717 6.878 -11.267 1.00 56.72 278 PHE A C 1
ATOM 2110 O O . PHE A 1 278 ? -26.744 7.568 -10.996 1.00 56.72 278 PHE A O 1
ATOM 2117 N N . LYS A 1 279 ? -28.459 6.288 -10.318 1.00 63.22 279 LYS A N 1
ATOM 2118 C CA . LYS A 1 279 ? -28.222 6.430 -8.869 1.00 63.22 279 LYS A CA 1
ATOM 2119 C C . LYS A 1 279 ? -27.525 5.232 -8.208 1.00 63.22 279 LYS A C 1
ATOM 2121 O O . LYS A 1 279 ? -27.240 5.324 -7.026 1.00 63.22 279 LYS A O 1
ATOM 2126 N N . ASP A 1 280 ? -27.266 4.147 -8.943 1.00 68.75 280 ASP A N 1
ATOM 2127 C CA . ASP A 1 280 ? -26.715 2.900 -8.378 1.00 68.75 280 ASP A CA 1
ATOM 2128 C C . ASP A 1 280 ? -25.353 2.548 -9.014 1.00 68.75 280 ASP A C 1
ATOM 2130 O O . ASP A 1 280 ? -25.073 1.374 -9.268 1.00 68.75 280 ASP A O 1
ATOM 2134 N N . ASN A 1 281 ? -24.538 3.565 -9.316 1.00 67.88 281 ASN A N 1
ATOM 2135 C CA . ASN A 1 281 ? -23.243 3.441 -10.001 1.00 67.88 281 ASN A CA 1
ATOM 2136 C C . ASN A 1 281 ? -22.074 3.985 -9.160 1.00 67.88 281 ASN A C 1
ATOM 2138 O O . ASN A 1 281 ? -21.050 4.359 -9.722 1.00 67.88 281 ASN A O 1
ATOM 2142 N N . ASP A 1 282 ? -22.219 4.054 -7.834 1.00 69.50 282 ASP A N 1
ATOM 2143 C CA . ASP A 1 282 ? -21.200 4.642 -6.953 1.00 69.50 282 ASP A CA 1
ATOM 2144 C C . ASP A 1 282 ? -19.846 3.920 -7.060 1.00 69.50 282 ASP A C 1
ATOM 2146 O O . ASP A 1 282 ? -18.815 4.584 -7.099 1.00 69.50 282 ASP A O 1
ATOM 2150 N N . ASP A 1 283 ? -19.841 2.589 -7.209 1.00 68.00 283 ASP A N 1
ATOM 2151 C CA . ASP A 1 283 ? -18.614 1.797 -7.401 1.00 68.00 283 ASP A CA 1
ATOM 2152 C C . ASP A 1 283 ? -17.917 2.137 -8.734 1.00 68.00 283 ASP A C 1
ATOM 2154 O O . ASP A 1 283 ? -16.713 2.392 -8.769 1.00 68.00 283 ASP A O 1
ATOM 2158 N N . ALA A 1 284 ? -18.691 2.271 -9.819 1.00 67.44 284 ALA A N 1
ATOM 2159 C CA . ALA A 1 284 ? -18.172 2.663 -11.129 1.00 67.44 284 ALA A CA 1
ATOM 2160 C C . ALA A 1 284 ? -17.632 4.103 -11.144 1.00 67.44 284 ALA A C 1
ATOM 2162 O O . ALA A 1 284 ? -16.610 4.388 -11.770 1.00 67.44 284 ALA A O 1
ATOM 2163 N N . VAL A 1 285 ? -18.318 5.022 -10.454 1.00 71.31 285 VAL A N 1
ATOM 2164 C CA . VAL A 1 285 ? -17.876 6.414 -10.288 1.00 71.31 285 VAL A CA 1
ATOM 2165 C C . VAL A 1 285 ? -16.596 6.470 -9.465 1.00 71.31 285 VAL A C 1
ATOM 2167 O O . VAL A 1 285 ? -15.673 7.177 -9.859 1.00 71.31 285 VAL A O 1
ATOM 2170 N N . LEU A 1 286 ? -16.520 5.701 -8.374 1.00 69.62 286 LEU A N 1
ATOM 2171 C CA . LEU A 1 286 ? -15.322 5.598 -7.556 1.00 69.62 286 LEU A CA 1
ATOM 2172 C C . LEU A 1 286 ? -14.142 5.137 -8.404 1.00 69.62 286 LEU A C 1
ATOM 2174 O O . LEU A 1 286 ? -13.190 5.895 -8.533 1.00 69.62 286 LEU A O 1
ATOM 2178 N N . ALA A 1 287 ? -14.240 3.978 -9.060 1.00 67.44 287 ALA A N 1
ATOM 2179 C CA . ALA A 1 287 ? -13.169 3.438 -9.897 1.00 67.44 287 ALA A CA 1
ATOM 2180 C C . ALA A 1 287 ? -12.701 4.431 -10.981 1.00 67.44 287 ALA A C 1
ATOM 2182 O O . ALA A 1 287 ? -11.503 4.576 -11.213 1.00 67.44 287 ALA A O 1
ATOM 2183 N N . TRP A 1 288 ? -13.619 5.184 -11.597 1.00 69.88 288 TRP A N 1
ATOM 2184 C CA . TRP A 1 288 ? -13.270 6.240 -12.553 1.00 69.88 288 TRP A CA 1
ATOM 2185 C C . TRP A 1 288 ? -12.542 7.431 -11.902 1.00 69.88 288 TRP A C 1
ATOM 2187 O O . TRP A 1 288 ? -11.524 7.907 -12.416 1.00 69.88 288 TRP A O 1
ATOM 2197 N N . ASP A 1 289 ? -13.045 7.911 -10.763 1.00 68.25 289 ASP A N 1
ATOM 2198 C CA . ASP A 1 289 ? -12.445 9.009 -10.003 1.00 68.25 289 ASP A CA 1
ATOM 2199 C C . ASP A 1 289 ? -11.045 8.652 -9.477 1.00 68.25 289 ASP A C 1
ATOM 2201 O O . ASP A 1 289 ? -10.199 9.539 -9.370 1.00 68.25 289 ASP A O 1
ATOM 2205 N N . GLU A 1 290 ? -10.772 7.374 -9.174 1.00 65.81 290 GLU A N 1
ATOM 2206 C CA . GLU A 1 290 ? -9.459 6.919 -8.689 1.00 65.81 290 GLU A CA 1
ATOM 2207 C C . GLU A 1 290 ? -8.349 7.172 -9.703 1.00 65.81 290 GLU A C 1
ATOM 2209 O O . GLU A 1 290 ? -7.206 7.416 -9.320 1.00 65.81 290 GLU A O 1
ATOM 2214 N N . VAL A 1 291 ? -8.670 7.091 -10.996 1.00 60.78 291 VAL A N 1
ATOM 2215 C CA . VAL A 1 291 ? -7.668 7.084 -12.068 1.00 60.78 291 VAL A CA 1
ATOM 2216 C C . VAL A 1 291 ? -7.605 8.328 -12.910 1.00 60.78 291 VAL A C 1
ATOM 2218 O O . VAL A 1 291 ? -6.551 8.598 -13.494 1.00 60.78 291 VAL A O 1
ATOM 2221 N N . SER A 1 292 ? -8.687 9.103 -12.948 1.00 58.16 292 SER A N 1
ATOM 2222 C CA . SER A 1 292 ? -8.720 10.379 -13.660 1.00 58.16 292 SER A CA 1
ATOM 2223 C C . SER A 1 292 ? -7.504 11.267 -13.314 1.00 58.16 292 SER A C 1
ATOM 2225 O O . SER A 1 292 ? -6.829 11.720 -14.243 1.00 58.16 292 SER A O 1
ATOM 2227 N N . PRO A 1 293 ? -7.083 11.403 -12.035 1.00 55.06 293 PRO A N 1
ATOM 2228 C CA . PRO A 1 293 ? -5.924 12.230 -11.684 1.00 55.06 293 PRO A CA 1
ATOM 2229 C C . PRO A 1 293 ? -4.561 11.640 -12.081 1.00 55.06 293 PRO A C 1
ATOM 2231 O O . PRO A 1 293 ? -3.632 12.390 -12.390 1.00 55.06 293 PRO A O 1
ATOM 2234 N N . PHE A 1 294 ? -4.422 10.306 -12.116 1.00 52.09 294 PHE A N 1
ATOM 2235 C CA . PHE A 1 294 ? -3.190 9.649 -12.577 1.00 52.09 294 PHE A CA 1
ATOM 2236 C C . PHE A 1 294 ? -3.000 9.794 -14.085 1.00 52.09 294 PHE A C 1
ATOM 2238 O O . PHE A 1 294 ? -1.873 9.967 -14.552 1.00 52.09 294 PHE A O 1
ATOM 2245 N N . HIS A 1 295 ? -4.098 9.741 -14.844 1.00 44.50 295 HIS A N 1
ATOM 2246 C CA . HIS A 1 295 ? -4.094 9.963 -16.287 1.00 44.50 295 HIS A CA 1
ATOM 2247 C C . HIS A 1 295 ? -3.780 11.424 -16.641 1.00 44.50 295 HIS A C 1
ATOM 2249 O O . HIS A 1 295 ? -3.193 11.689 -17.688 1.00 44.50 295 HIS A O 1
ATOM 2255 N N . SER A 1 296 ? -4.144 12.365 -15.761 1.00 39.44 296 SER A N 1
ATOM 2256 C CA . SER A 1 296 ? -4.139 13.793 -16.058 1.00 39.44 296 SER A CA 1
ATOM 2257 C C . SER A 1 296 ? -2.989 14.610 -15.474 1.00 39.44 296 SER A C 1
ATOM 2259 O O . SER A 1 296 ? -3.118 15.817 -15.602 1.00 39.44 296 SER A O 1
ATOM 2261 N N . GLU A 1 297 ? -1.961 14.042 -14.806 1.00 48.19 297 GLU A N 1
ATOM 2262 C CA . GLU A 1 297 ? -0.584 14.608 -14.698 1.00 48.19 297 GLU A CA 1
ATOM 2263 C C . GLU A 1 297 ? 0.274 14.133 -13.490 1.00 48.19 297 GLU A C 1
ATOM 2265 O O . GLU A 1 297 ? 1.496 14.145 -13.620 1.00 48.19 297 GLU A O 1
ATOM 2270 N N . SER A 1 298 ? -0.243 13.699 -12.327 1.00 48.31 298 SER A N 1
ATOM 2271 C CA . SER A 1 298 ? 0.591 13.694 -11.090 1.00 48.31 298 SER A CA 1
ATOM 2272 C C . SER A 1 298 ? 1.746 12.670 -11.051 1.00 48.31 298 SER A C 1
ATOM 2274 O O . SER A 1 298 ? 2.871 13.020 -10.683 1.00 48.31 298 SER A O 1
ATOM 2276 N N . VAL A 1 299 ? 1.526 11.430 -11.505 1.00 46.03 299 VAL A N 1
ATOM 2277 C CA . VAL A 1 299 ? 2.579 10.388 -11.565 1.00 46.03 299 VAL A CA 1
ATOM 2278 C C . VAL A 1 299 ? 3.550 10.615 -12.732 1.00 46.03 299 VAL A C 1
ATOM 2280 O O . VAL A 1 299 ? 4.734 10.290 -12.631 1.00 46.03 299 VAL A O 1
ATOM 2283 N N . PHE A 1 300 ? 3.087 11.227 -13.826 1.00 39.31 300 PHE A N 1
ATOM 2284 C CA . PHE A 1 300 ? 3.886 11.429 -15.039 1.00 39.31 300 PHE A CA 1
ATOM 2285 C C . PHE A 1 300 ? 4.703 12.735 -15.011 1.00 39.31 300 PHE A C 1
ATOM 2287 O O . PHE A 1 300 ? 5.841 12.750 -15.479 1.00 39.31 300 PHE A O 1
ATOM 2294 N N . VAL A 1 301 ? 4.185 13.817 -14.417 1.00 34.59 301 VAL A N 1
ATOM 2295 C CA . VAL A 1 301 ? 4.857 15.132 -14.377 1.00 34.59 301 VAL A CA 1
ATOM 2296 C C . VAL A 1 301 ? 6.023 15.160 -13.388 1.00 34.59 301 VAL A C 1
ATOM 2298 O O . VAL A 1 301 ? 7.063 15.744 -13.698 1.00 34.59 301 VAL A O 1
ATOM 2301 N N . SER A 1 302 ? 5.916 14.479 -12.240 1.00 37.53 302 SER A N 1
ATOM 2302 C CA . SER A 1 302 ? 7.012 14.408 -11.255 1.00 37.53 302 SER A CA 1
ATOM 2303 C C . SER A 1 302 ? 8.271 13.732 -11.829 1.00 37.53 302 SER A C 1
ATOM 2305 O O . SER A 1 302 ? 9.398 14.131 -11.533 1.00 37.53 302 SER A O 1
ATOM 2307 N N . LEU A 1 303 ? 8.092 12.774 -12.748 1.00 38.31 303 LEU A N 1
ATOM 2308 C CA . LEU A 1 303 ? 9.175 12.074 -13.451 1.00 38.31 303 LEU A CA 1
ATOM 2309 C C . LEU A 1 303 ? 9.798 12.876 -14.606 1.00 38.31 303 LEU A C 1
ATOM 2311 O O . LEU A 1 303 ? 10.850 12.491 -15.116 1.00 38.31 303 LEU A O 1
ATOM 2315 N N . CYS A 1 304 ? 9.174 13.984 -15.016 1.00 27.38 304 CYS A N 1
ATOM 2316 C CA . CYS A 1 304 ? 9.613 14.813 -16.138 1.00 27.38 304 CYS A CA 1
ATOM 2317 C C . CYS A 1 304 ? 10.413 16.055 -15.724 1.00 27.38 304 CYS A C 1
ATOM 2319 O O . CYS A 1 304 ? 10.782 16.836 -16.600 1.00 27.38 304 CYS A O 1
ATOM 2321 N N . ARG A 1 305 ? 10.719 16.263 -14.434 1.00 29.11 305 ARG A N 1
ATOM 2322 C CA . ARG A 1 305 ? 11.570 17.384 -14.004 1.00 29.11 305 ARG A CA 1
ATOM 2323 C C . ARG A 1 305 ? 13.035 17.091 -14.365 1.00 29.11 305 ARG A C 1
ATOM 2325 O O . ARG A 1 305 ? 13.625 16.188 -13.770 1.00 29.11 305 ARG A O 1
ATOM 2332 N N . PRO A 1 306 ? 13.672 17.835 -15.289 1.00 28.33 306 PRO A N 1
ATOM 2333 C CA . PRO A 1 306 ? 15.109 17.719 -15.477 1.00 28.33 306 PRO A CA 1
ATOM 2334 C C . PRO A 1 306 ? 15.801 18.145 -14.181 1.00 28.33 306 PRO A C 1
ATOM 2336 O O . PRO A 1 306 ? 15.409 19.133 -13.553 1.00 28.33 306 PRO A O 1
ATOM 2339 N N . ARG A 1 307 ? 16.854 17.423 -13.789 1.00 35.44 307 ARG A N 1
ATOM 2340 C CA . ARG A 1 307 ? 17.801 17.891 -12.776 1.00 35.44 307 ARG A CA 1
ATOM 2341 C C . ARG A 1 307 ? 18.327 19.246 -13.256 1.00 35.44 307 ARG A C 1
ATOM 2343 O O . ARG A 1 307 ? 19.061 19.308 -14.238 1.00 35.44 307 ARG A O 1
ATOM 2350 N N . ALA A 1 308 ? 17.918 20.335 -12.611 1.00 30.97 308 ALA A N 1
ATOM 2351 C CA . ALA A 1 308 ? 18.498 21.646 -12.858 1.00 30.97 308 ALA A CA 1
ATOM 2352 C C . ALA A 1 308 ? 19.931 21.645 -12.304 1.00 30.97 308 ALA A C 1
ATOM 2354 O O . ALA A 1 308 ? 20.178 22.071 -11.179 1.00 30.97 308 ALA A O 1
ATOM 2355 N N . GLU A 1 309 ? 20.883 21.111 -13.066 1.00 33.97 309 GLU A N 1
ATOM 2356 C CA . GLU A 1 309 ? 22.297 21.333 -12.794 1.00 33.97 309 GLU A CA 1
ATOM 2357 C C . GLU A 1 309 ? 22.600 22.798 -13.124 1.00 33.97 309 GLU A C 1
ATOM 2359 O O . GLU A 1 309 ? 22.428 23.256 -14.255 1.00 33.97 309 GLU A O 1
ATOM 2364 N N . GLN A 1 310 ? 22.997 23.569 -12.108 1.00 34.03 310 GLN A N 1
ATOM 2365 C CA . GLN A 1 310 ? 23.444 24.946 -12.285 1.00 34.03 310 GLN A CA 1
ATOM 2366 C C . GLN A 1 310 ? 24.771 24.968 -13.050 1.00 34.03 310 GLN A C 1
ATOM 2368 O O . GLN A 1 310 ? 25.842 25.093 -12.465 1.00 34.03 310 GLN A O 1
ATOM 2373 N N . HIS A 1 311 ? 24.700 24.931 -14.375 1.00 31.41 311 HIS A N 1
ATOM 2374 C CA . HIS A 1 311 ? 25.778 25.404 -15.227 1.00 31.41 311 HIS A CA 1
ATOM 2375 C C . HIS A 1 311 ? 25.214 26.338 -16.297 1.00 31.41 311 HIS A C 1
ATOM 2377 O O . HIS A 1 311 ? 24.617 25.907 -17.272 1.00 31.41 311 HIS A O 1
ATOM 2383 N N . GLY A 1 312 ? 25.431 27.643 -16.097 1.00 38.78 312 GLY A N 1
ATOM 2384 C CA . GLY A 1 312 ? 25.270 28.670 -17.131 1.00 38.78 312 GLY A CA 1
ATOM 2385 C C . GLY A 1 312 ? 23.820 28.960 -17.513 1.00 38.78 312 GLY A C 1
ATOM 2386 O O . GLY A 1 312 ? 23.311 28.425 -18.488 1.00 38.78 312 GLY A O 1
ATOM 2387 N N . GLY A 1 313 ? 23.176 29.853 -16.757 1.00 37.66 313 GLY A N 1
ATOM 2388 C CA . GLY A 1 313 ? 21.764 30.216 -16.882 1.00 37.66 313 GLY A CA 1
ATOM 2389 C C . GLY A 1 313 ? 21.207 30.292 -18.309 1.00 37.66 313 GLY A C 1
ATOM 2390 O O . GLY A 1 313 ? 21.550 31.194 -19.069 1.00 37.66 313 GLY A O 1
ATOM 2391 N N . LYS A 1 314 ? 20.289 29.368 -18.610 1.00 30.56 314 LYS A N 1
ATOM 2392 C CA . LYS A 1 314 ? 19.112 29.510 -19.482 1.00 30.56 314 LYS A CA 1
ATOM 2393 C C . LYS A 1 314 ? 18.242 28.260 -19.305 1.00 30.56 314 LYS A C 1
ATOM 2395 O O . LYS A 1 314 ? 18.646 27.171 -19.690 1.00 30.56 314 LYS A O 1
ATOM 2400 N N . LEU A 1 315 ? 17.068 28.426 -18.698 1.00 27.80 315 LEU A N 1
ATOM 2401 C CA . LEU A 1 315 ? 16.015 27.409 -18.670 1.00 27.80 315 LEU A CA 1
ATOM 2402 C C . LEU A 1 315 ? 15.318 27.427 -20.035 1.00 27.80 315 LEU A C 1
ATOM 2404 O O . LEU A 1 315 ? 14.783 28.461 -20.434 1.00 27.80 315 LEU A O 1
ATOM 2408 N N . THR A 1 316 ? 15.345 26.314 -20.758 1.00 31.52 316 THR A N 1
ATOM 2409 C CA . THR A 1 316 ? 14.439 26.075 -21.885 1.00 31.52 316 THR A CA 1
ATOM 2410 C C . THR A 1 316 ? 13.569 24.885 -21.520 1.00 31.52 316 THR A C 1
ATOM 2412 O O . THR A 1 316 ? 14.036 23.748 -21.554 1.00 31.52 316 THR A O 1
ATOM 2415 N N . ASP A 1 317 ? 12.324 25.166 -21.142 1.00 34.16 317 ASP A N 1
ATOM 2416 C CA . ASP A 1 317 ? 11.276 24.163 -20.987 1.00 34.16 317 ASP A CA 1
ATOM 2417 C C . ASP A 1 317 ? 10.853 23.682 -22.374 1.00 34.16 317 ASP A C 1
ATOM 2419 O O . ASP A 1 317 ? 10.287 24.435 -23.168 1.00 34.16 317 ASP A O 1
ATOM 2423 N N . SER A 1 318 ? 11.125 22.419 -22.679 1.00 32.16 318 SER A N 1
ATOM 2424 C CA . SER A 1 318 ? 10.492 21.750 -23.810 1.00 32.16 318 SER A CA 1
ATOM 2425 C C . SER A 1 318 ? 10.278 20.277 -23.481 1.00 32.16 318 SER A C 1
ATOM 2427 O O . SER A 1 318 ? 11.161 19.446 -23.692 1.00 32.16 318 SER A O 1
ATOM 2429 N N . CYS A 1 319 ? 9.094 19.958 -22.959 1.00 29.50 319 CYS A N 1
ATOM 2430 C CA . CYS A 1 319 ? 8.545 18.611 -23.056 1.00 29.50 319 CYS A CA 1
ATOM 2431 C C . CYS A 1 319 ? 8.209 18.368 -24.543 1.00 29.50 319 CYS A C 1
ATOM 2433 O O . CYS A 1 319 ? 7.542 19.220 -25.140 1.00 29.50 319 CYS A O 1
ATOM 2435 N N . PRO A 1 320 ? 8.697 17.299 -25.197 1.00 26.44 320 PRO A N 1
ATOM 2436 C CA . PRO A 1 320 ? 8.311 17.021 -26.574 1.00 26.44 320 PRO A CA 1
ATOM 2437 C C . PRO A 1 320 ? 6.817 16.650 -26.640 1.00 26.44 320 PRO A C 1
ATOM 2439 O O . PRO A 1 320 ? 6.307 16.018 -25.713 1.00 26.44 320 PRO A O 1
ATOM 2442 N N . PRO A 1 321 ? 6.102 17.038 -27.712 1.00 27.98 321 PRO A N 1
ATOM 2443 C CA . PRO A 1 321 ? 4.684 16.735 -27.860 1.00 27.98 321 PRO A CA 1
ATOM 2444 C C . PRO A 1 321 ? 4.472 15.218 -27.922 1.00 27.98 321 PRO A C 1
ATOM 2446 O O . PRO A 1 321 ? 5.133 14.520 -28.693 1.00 27.98 321 PRO A O 1
ATOM 2449 N N . GLN A 1 322 ? 3.568 14.734 -27.072 1.00 34.59 322 GLN A N 1
ATOM 2450 C CA . GLN A 1 322 ? 3.142 13.339 -26.996 1.00 34.59 322 GLN A CA 1
ATOM 2451 C C . GLN A 1 322 ? 2.418 12.943 -28.298 1.00 34.59 322 GLN A C 1
ATOM 2453 O O . GLN A 1 322 ? 1.616 13.724 -28.817 1.00 34.59 322 GLN A O 1
ATOM 2458 N N . PHE A 1 323 ? 2.732 11.754 -28.820 1.00 30.02 323 PHE A N 1
ATOM 2459 C CA . PHE A 1 323 ? 1.946 11.044 -29.835 1.00 30.02 323 PHE A CA 1
ATOM 2460 C C . PHE A 1 323 ? 1.077 9.994 -29.152 1.00 30.02 323 PHE A C 1
ATOM 2462 O O . PHE A 1 323 ? 1.581 9.392 -28.175 1.00 30.02 323 PHE A O 1
#

Organism: NCBI:txid265563

Sequence (323 aa):
MTPLKTLGLAALLKGVSASYDYIGLGYEPKSNVVDRLTIDLDQQSLSNLVGLQTTEGFADAERVYKDGGNSKSYAVIELDSGLSSAVAKGAPVSAMSVDGDAVTGVMYQDYSAGETNIKIQYDISDDATNHVKCKIGGLPMAEQVEGGCFQGGGEITIDNEAYTYNYNVQTDNQNGRTLRGFSTAAKKKMYDCENCPYPEHNAFFEYYGIHDYGDQWVSAALDGTAVSGFNNYNANFNSYGLEGRAEAAKKGSAYVNVHMYVIREFRDAIDDCKAGKFKDNDDAVLAWDEVSPFHSESVFVSLCRPRAEQHGGKLTDSCPPQF

Secondary structure (DSSP, 8-state):
-----------------S-PPPBTTTB--SS--HHHHTHHHHHHHHHHHHHT-SHHHHHHHHHHHHH-SSSSEEEEEEESS--SS-B-TT-EEEEEBTTSSEEEEEESS-B-TT--EEEEEEPPPS-GGGS-S-B-TT--GGG-B-TTSBPSEEEEEETTEEEEEE--TTTSEEES--HHHHHHTHHHHHTSSTTPSPHHHHHHHHHHSSTTHHHHHHHHHHHT-B--S-SS---BGGGS-HHHHHHHHHHIIIIIIIHHHHHHHHHHHHHS--TT-TTS-HHHHHHHHHHHHHHTTHHHHHTT------SSS-----PPPP-